Protein AF-A0A832YNB7-F1 (afdb_monomer_lite)

Secondary structure (DSSP, 8-state):
-------HHHHHHHHHHHHHHHHHHHHHHHHHHHHHHHHHHHHHHHHHHHHHHHHHHHHH--PPP--SS-TTS-SSSSS--HHHHHHHT--TT-TTSSGGGSSSPPPPPPGGGGSS-----TT---SSS-B---SSSSTT--TTSSS-TTSTTSS-SS-SS-EEEEEETTEEEEEE-SSSS-S--HHHHHHHHHHHHHHHHHHHHHHHHHHHHHHHHHHHHHHHHHHHHTTTHHHHHS----

pLDDT: mean 72.33, std 13.14, range [38.59, 93.31]

Sequence (242 aa):
MADNPRPLHDKVWSKLDRKATAILELTLRQYRTRLSTWAVLSVGVILVLITVLFYIEAMSSEIPAVDNDGDSIDSDGDGYPDGQENLLGTSINNANSHPGLFDPPIPPDSAEDWINEDGYDFSSANLDVSQGYDDDGDCRVKIGEVGWSSWVDENRNYISCDYFFEMQGLDLVVDSDPNVDEDPDEDAFFKETLHRSFVLGFGKIGFVFVLGIFVPLFLASGLIRDEISDGTLHYLVAKPIS

Structure (mmCIF, N/CA/C/O backbone):
data_AF-A0A832YNB7-F1
#
_entry.id   AF-A0A832YNB7-F1
#
loop_
_atom_site.group_PDB
_atom_site.id
_atom_site.type_symbol
_atom_site.label_atom_id
_atom_site.label_alt_id
_atom_site.label_comp_id
_atom_site.label_asym_id
_atom_site.label_entity_id
_atom_site.label_seq_id
_atom_site.pdbx_PDB_ins_code
_atom_site.Cartn_x
_atom_site.Cartn_y
_atom_site.Cartn_z
_atom_site.occupancy
_atom_site.B_iso_or_equiv
_atom_site.auth_seq_id
_atom_site.auth_comp_id
_atom_site.auth_asym_id
_atom_site.auth_atom_id
_atom_site.pdbx_PDB_model_num
ATOM 1 N N . MET A 1 1 ? -72.563 -11.725 72.179 1.00 40.88 1 MET A N 1
ATOM 2 C CA . MET A 1 1 ? -73.045 -10.740 71.184 1.00 40.88 1 MET A CA 1
ATOM 3 C C . MET A 1 1 ? -72.290 -9.447 71.432 1.00 40.88 1 MET A C 1
ATOM 5 O O . MET A 1 1 ? -72.346 -8.973 72.551 1.00 40.88 1 MET A O 1
ATOM 9 N N . ALA A 1 2 ? -71.529 -8.866 70.519 1.00 44.84 2 ALA A N 1
ATOM 10 C CA . ALA A 1 2 ? -71.203 -9.220 69.146 1.00 44.84 2 ALA A CA 1
ATOM 11 C C . ALA A 1 2 ? -69.791 -8.670 68.879 1.00 44.84 2 ALA A C 1
ATOM 13 O O . ALA A 1 2 ? -69.482 -7.551 69.288 1.00 44.84 2 ALA A O 1
ATOM 14 N N . ASP A 1 3 ? -68.942 -9.477 68.249 1.00 48.56 3 ASP A N 1
ATOM 15 C CA . ASP A 1 3 ? -67.654 -9.034 67.724 1.00 48.56 3 ASP A CA 1
ATOM 16 C C . ASP A 1 3 ? -67.945 -8.139 66.511 1.00 48.56 3 ASP A C 1
ATOM 18 O O . ASP A 1 3 ? -68.655 -8.559 65.597 1.00 48.56 3 ASP A O 1
ATOM 22 N N . ASN A 1 4 ? -67.512 -6.879 66.554 1.00 56.91 4 ASN A N 1
ATOM 23 C CA . ASN A 1 4 ? -67.752 -5.913 65.484 1.00 56.91 4 ASN A CA 1
ATOM 24 C C . ASN A 1 4 ? -66.533 -5.933 64.546 1.00 56.91 4 ASN A C 1
ATOM 26 O O . ASN A 1 4 ? -65.481 -5.397 64.923 1.00 56.91 4 ASN A O 1
ATOM 30 N N . PRO A 1 5 ? -66.618 -6.558 63.356 1.00 55.06 5 PRO A N 1
ATOM 31 C CA . PRO A 1 5 ? -65.477 -6.684 62.465 1.00 55.06 5 PRO A CA 1
ATOM 32 C C . PRO A 1 5 ? -65.130 -5.304 61.903 1.00 55.06 5 PRO A C 1
ATOM 34 O O . PRO A 1 5 ? -65.788 -4.792 60.999 1.00 55.06 5 PRO A O 1
ATOM 37 N N . ARG A 1 6 ? -64.072 -4.679 62.435 1.00 62.16 6 ARG A N 1
ATOM 38 C CA . ARG A 1 6 ? -63.494 -3.476 61.818 1.00 62.16 6 ARG A CA 1
ATOM 39 C C . ARG A 1 6 ? -63.098 -3.836 60.383 1.00 62.16 6 ARG A C 1
ATOM 41 O O . ARG A 1 6 ? -62.448 -4.868 60.190 1.00 62.16 6 ARG A O 1
ATOM 48 N N . PRO A 1 7 ? -63.481 -3.037 59.380 1.00 58.81 7 PRO A N 1
ATOM 49 C CA . PRO A 1 7 ? -63.491 -3.505 58.009 1.00 58.81 7 PRO A CA 1
ATOM 50 C C . PRO A 1 7 ? -62.051 -3.685 57.517 1.00 58.81 7 PRO A C 1
ATOM 52 O O . PRO A 1 7 ? -61.269 -2.740 57.429 1.00 58.81 7 PRO A O 1
ATOM 55 N N . LEU A 1 8 ? -61.697 -4.934 57.200 1.00 55.09 8 LEU A N 1
ATOM 56 C CA . LEU A 1 8 ? -60.379 -5.354 56.705 1.00 55.09 8 LEU A CA 1
ATOM 57 C C . LEU A 1 8 ? -59.898 -4.537 55.495 1.00 55.09 8 LEU A C 1
ATOM 59 O O . LEU A 1 8 ? -58.691 -4.423 55.282 1.00 55.09 8 LEU A O 1
ATOM 63 N N . HIS A 1 9 ? -60.825 -3.936 54.744 1.00 55.62 9 HIS A N 1
ATOM 64 C CA . HIS A 1 9 ? -60.525 -3.157 53.552 1.00 55.62 9 HIS A CA 1
ATOM 65 C C . HIS A 1 9 ? -59.588 -1.967 53.835 1.00 55.62 9 HIS A C 1
ATOM 67 O O . HIS A 1 9 ? -58.590 -1.832 53.136 1.00 55.62 9 HIS A O 1
ATOM 73 N N . ASP A 1 10 ? -59.772 -1.199 54.914 1.00 57.41 10 ASP A N 1
ATOM 74 C CA . ASP A 1 10 ? -58.959 0.002 55.185 1.00 57.41 10 ASP A CA 1
ATOM 75 C C . ASP A 1 10 ? -57.485 -0.335 55.463 1.00 57.41 10 ASP A C 1
ATOM 77 O O . ASP A 1 10 ? -56.559 0.401 55.106 1.00 57.41 10 ASP A O 1
ATOM 81 N N . LYS A 1 11 ? -57.232 -1.505 56.065 1.00 61.16 11 LYS A N 1
ATOM 82 C CA . LYS A 1 11 ? -55.868 -2.003 56.300 1.00 61.16 11 LYS A CA 1
ATOM 83 C C . LYS A 1 11 ? -55.248 -2.624 55.054 1.00 61.16 11 LYS A C 1
ATOM 85 O O . LYS A 1 11 ? -54.029 -2.566 54.909 1.00 61.16 11 LYS A O 1
ATOM 90 N N . VAL A 1 12 ? -56.047 -3.246 54.189 1.00 60.47 12 VAL A N 1
ATOM 91 C CA . VAL A 1 12 ? -55.559 -3.839 52.937 1.00 60.47 12 VAL A CA 1
ATOM 92 C C . VAL A 1 12 ? -55.208 -2.736 51.942 1.00 60.47 12 VAL A C 1
ATOM 94 O O . VAL A 1 12 ? -54.098 -2.750 51.419 1.00 60.47 12 VAL A O 1
ATOM 97 N N . TRP A 1 13 ? -56.079 -1.740 51.767 1.00 55.81 13 TRP A N 1
ATOM 98 C CA . TRP A 1 13 ? -55.866 -0.622 50.848 1.00 55.81 13 TRP A CA 1
ATOM 99 C C . TRP A 1 13 ? -54.707 0.280 51.283 1.00 55.81 13 TRP A C 1
ATOM 101 O O . TRP A 1 13 ? -53.824 0.534 50.474 1.00 55.81 13 TRP A O 1
ATOM 111 N N . SER A 1 14 ? -54.596 0.647 52.567 1.00 63.38 14 SER A N 1
ATOM 112 C CA . SER A 1 14 ? -53.443 1.440 53.047 1.00 63.38 14 SER A CA 1
ATOM 113 C C . SER A 1 14 ? -52.103 0.700 52.940 1.00 63.38 14 SER A C 1
ATOM 115 O O . SER A 1 14 ? -51.064 1.312 52.690 1.00 63.38 14 SER A O 1
ATOM 117 N N . LYS A 1 15 ? -52.098 -0.633 53.092 1.00 60.84 15 LYS A N 1
ATOM 118 C CA . LYS A 1 15 ? -50.896 -1.449 52.867 1.00 60.84 15 LYS A CA 1
ATOM 119 C C . LYS A 1 15 ? -50.579 -1.626 51.386 1.00 60.84 15 LYS A C 1
ATOM 121 O O . LYS A 1 15 ? -49.399 -1.686 51.050 1.00 60.84 15 LYS A O 1
ATOM 126 N N . LEU A 1 16 ? -51.588 -1.736 50.523 1.00 64.56 16 LEU A N 1
ATOM 127 C CA . LEU A 1 16 ? -51.407 -1.828 49.076 1.00 64.56 16 LEU A CA 1
ATOM 128 C C . LEU A 1 16 ? -50.831 -0.520 48.527 1.00 64.56 16 LEU A C 1
ATOM 130 O O . LEU A 1 16 ? -49.870 -0.563 47.773 1.00 64.56 16 LEU A O 1
ATOM 134 N N . ASP A 1 17 ? -51.343 0.621 48.984 1.00 62.88 17 ASP A N 1
ATOM 135 C CA . ASP A 1 17 ? -50.945 1.948 48.514 1.00 62.88 17 ASP A CA 1
ATOM 136 C C . ASP A 1 17 ? -49.511 2.299 48.944 1.00 62.88 17 ASP A C 1
ATOM 138 O O . ASP A 1 17 ? -48.693 2.761 48.150 1.00 62.88 17 ASP A O 1
ATOM 142 N N . ARG A 1 18 ? -49.129 1.933 50.178 1.00 71.06 18 ARG A N 1
ATOM 143 C CA . ARG A 1 18 ? -47.745 2.068 50.664 1.00 71.06 18 ARG A CA 1
ATOM 144 C C . ARG A 1 18 ? -46.767 1.166 49.909 1.00 71.06 18 ARG A C 1
ATOM 146 O O . ARG A 1 18 ? -45.628 1.558 49.671 1.00 71.06 18 ARG A O 1
ATOM 153 N N . LYS A 1 19 ? -47.205 -0.037 49.522 1.00 65.62 19 LYS A N 1
ATOM 154 C CA . LYS A 1 19 ? -46.408 -0.968 48.709 1.00 65.62 19 LYS A CA 1
ATOM 155 C C . LYS A 1 19 ? -46.293 -0.500 47.261 1.00 65.62 19 LYS A C 1
ATOM 157 O O . LYS A 1 19 ? -45.197 -0.527 46.718 1.00 65.62 19 LYS A O 1
ATOM 162 N N . ALA A 1 20 ? -47.385 -0.043 46.658 1.00 66.25 20 ALA A N 1
ATOM 163 C CA . ALA A 1 20 ? -47.402 0.500 45.306 1.00 66.25 20 ALA A CA 1
ATOM 164 C C . ALA A 1 20 ? -46.530 1.755 45.213 1.00 66.25 20 ALA A C 1
ATOM 166 O O . ALA A 1 20 ? -45.723 1.858 44.299 1.00 66.25 20 ALA A O 1
ATOM 167 N N . THR A 1 21 ? -46.598 2.641 46.209 1.00 75.25 21 THR A N 1
ATOM 168 C CA . THR A 1 21 ? -45.739 3.830 46.297 1.00 75.25 21 THR A CA 1
ATOM 169 C C . THR A 1 21 ? -44.267 3.453 46.463 1.00 75.25 21 THR A C 1
ATOM 171 O O . THR A 1 21 ? -43.420 4.017 45.781 1.00 75.25 21 THR A O 1
ATOM 174 N N . ALA A 1 22 ? -43.943 2.455 47.292 1.00 70.62 22 ALA A N 1
ATOM 175 C CA . ALA A 1 22 ? -42.568 1.974 47.435 1.00 70.62 22 ALA A CA 1
ATOM 176 C C . ALA A 1 22 ? -42.030 1.333 46.143 1.00 70.62 22 ALA A C 1
ATOM 178 O O . ALA A 1 22 ? -40.872 1.542 45.792 1.00 70.62 22 ALA A O 1
ATOM 179 N N . ILE A 1 23 ? -42.867 0.590 45.408 1.00 68.56 23 ILE A N 1
ATOM 180 C CA . ILE A 1 23 ? -42.516 0.013 44.101 1.00 68.56 23 ILE A CA 1
ATOM 181 C C . ILE A 1 23 ? -42.365 1.119 43.049 1.00 68.56 23 ILE A C 1
ATOM 183 O O . ILE A 1 23 ? -41.430 1.080 42.253 1.00 68.56 23 ILE A O 1
ATOM 187 N N . LEU A 1 24 ? -43.232 2.132 43.061 1.00 70.81 24 LEU A N 1
ATOM 188 C CA . LEU A 1 24 ? -43.139 3.303 42.190 1.00 70.81 24 LEU A CA 1
ATOM 189 C C . LEU A 1 24 ? -41.852 4.094 42.469 1.00 70.81 24 LEU A C 1
ATOM 191 O O . LEU A 1 24 ? -41.159 4.506 41.548 1.00 70.81 24 LEU A O 1
ATOM 195 N N . GLU A 1 25 ? -41.486 4.259 43.738 1.00 76.88 25 GLU A N 1
ATOM 196 C CA . GLU A 1 25 ? -40.260 4.945 44.141 1.00 76.88 25 GLU A CA 1
ATOM 197 C C . GLU A 1 25 ? -39.006 4.153 43.739 1.00 76.88 25 GLU A C 1
ATOM 199 O O . GLU A 1 25 ? -38.051 4.726 43.210 1.00 76.88 25 GLU A O 1
ATOM 204 N N . LEU A 1 26 ? -39.021 2.828 43.913 1.00 64.75 26 LEU A N 1
ATOM 205 C CA . LEU A 1 26 ? -37.949 1.937 43.458 1.00 64.75 26 LEU A CA 1
ATOM 206 C C . LEU A 1 26 ? -37.804 1.947 41.934 1.00 64.75 26 LEU A C 1
ATOM 208 O O . LEU A 1 26 ? -36.689 2.048 41.419 1.00 64.75 26 LEU A O 1
ATOM 212 N N . THR A 1 27 ? -38.920 1.891 41.210 1.00 57.06 27 THR A N 1
ATOM 213 C CA . THR A 1 27 ? -38.923 1.919 39.742 1.00 57.06 27 THR A CA 1
ATOM 214 C C . THR A 1 27 ? -38.513 3.286 39.203 1.00 57.06 27 THR A C 1
ATOM 216 O O . THR A 1 27 ? -37.730 3.332 38.262 1.00 57.06 27 THR A O 1
ATOM 219 N N . LEU A 1 28 ? -38.909 4.398 39.834 1.00 60.12 28 LEU A N 1
ATOM 220 C CA . LEU A 1 28 ? -38.447 5.748 39.484 1.00 60.12 28 LEU A CA 1
ATOM 221 C C . LEU A 1 28 ? -36.949 5.950 39.757 1.00 60.12 28 LEU A C 1
ATOM 223 O O . LEU A 1 28 ? -36.262 6.576 38.947 1.00 60.12 28 LEU A O 1
ATOM 227 N N . ARG A 1 29 ? -36.408 5.397 40.853 1.00 64.81 29 ARG A N 1
ATOM 228 C CA . ARG A 1 29 ? -34.959 5.427 41.134 1.00 64.81 29 ARG A CA 1
ATOM 229 C C . ARG A 1 29 ? -34.164 4.582 40.134 1.00 64.81 29 ARG A C 1
ATOM 231 O O . ARG A 1 29 ? -33.138 5.051 39.650 1.00 64.81 29 ARG A O 1
ATOM 238 N N . GLN A 1 30 ? -34.655 3.395 39.763 1.00 50.66 30 GLN A N 1
ATOM 239 C CA . GLN A 1 30 ? -34.069 2.590 38.681 1.00 50.66 30 GLN A CA 1
ATOM 240 C C . GLN A 1 30 ? -34.227 3.247 37.300 1.00 50.66 30 GLN A C 1
ATOM 242 O O . GLN A 1 30 ? -33.353 3.110 36.452 1.00 50.66 30 GLN A O 1
ATOM 247 N N . TYR A 1 31 ? -35.311 3.978 37.048 1.00 48.88 31 TYR A N 1
ATOM 248 C CA . TYR A 1 31 ? -35.526 4.693 35.787 1.00 48.88 31 TYR A CA 1
ATOM 249 C C . TYR A 1 31 ? -34.565 5.882 35.637 1.00 48.88 31 TYR A C 1
ATOM 251 O O . TYR A 1 31 ? -33.994 6.092 34.566 1.00 48.88 31 TYR A O 1
ATOM 259 N N . ARG A 1 32 ? -34.305 6.606 36.736 1.00 55.72 32 ARG A N 1
ATOM 260 C CA . ARG A 1 32 ? -33.333 7.710 36.785 1.00 55.72 32 ARG A CA 1
ATOM 261 C C . ARG A 1 32 ? -31.904 7.252 36.464 1.00 55.72 32 ARG A C 1
ATOM 263 O O . ARG A 1 32 ? -31.155 8.022 35.874 1.00 55.72 32 ARG A O 1
ATOM 270 N N . THR A 1 33 ? -31.531 6.013 36.791 1.00 57.09 33 THR A N 1
ATOM 271 C CA . THR A 1 33 ? -30.216 5.451 36.432 1.00 57.09 33 THR A CA 1
ATOM 272 C C . THR A 1 33 ? -30.188 4.806 35.042 1.00 57.09 33 THR A C 1
ATOM 274 O O . THR A 1 33 ? -29.158 4.865 34.377 1.00 57.09 33 THR A O 1
ATOM 277 N N . ARG A 1 34 ? -31.308 4.270 34.531 1.00 55.38 34 ARG A N 1
ATOM 278 C CA . ARG A 1 34 ? -31.375 3.697 33.170 1.00 55.38 34 ARG A CA 1
ATOM 279 C C . ARG A 1 34 ? -31.268 4.735 32.051 1.00 55.38 34 ARG A C 1
ATOM 281 O O . ARG A 1 34 ? -30.677 4.421 31.022 1.00 55.38 34 ARG A O 1
ATOM 288 N N . LEU A 1 35 ? -31.768 5.962 32.243 1.00 53.66 35 LEU A N 1
ATOM 289 C CA . LEU A 1 35 ? -31.538 7.063 31.286 1.00 53.66 35 LEU A CA 1
ATOM 290 C C . LEU A 1 35 ? -30.037 7.328 31.070 1.00 53.66 35 LEU A C 1
ATOM 292 O O . LEU A 1 35 ? -29.617 7.620 29.955 1.00 53.66 35 LEU A O 1
ATOM 296 N N . SER A 1 36 ? -29.221 7.151 32.114 1.00 61.88 36 SER A N 1
ATOM 297 C CA . SER A 1 36 ? -27.764 7.283 32.036 1.00 61.88 36 SER A CA 1
ATOM 298 C C . SER A 1 36 ? -27.111 6.123 31.276 1.00 61.88 36 SER A C 1
ATOM 300 O O . SER A 1 36 ? -26.208 6.368 30.482 1.00 61.88 36 SER A O 1
ATOM 302 N N . THR A 1 37 ? -27.575 4.882 31.442 1.00 69.81 37 THR A N 1
ATOM 303 C CA . THR A 1 37 ? -26.985 3.723 30.746 1.00 69.81 37 THR A CA 1
ATOM 304 C C . THR A 1 37 ? -27.174 3.801 29.229 1.00 69.81 37 THR A C 1
ATOM 306 O O . THR A 1 37 ? -26.225 3.579 28.482 1.00 69.81 37 THR A O 1
ATOM 309 N N . TRP A 1 38 ? -28.371 4.176 28.766 1.00 72.50 38 TRP A N 1
ATOM 310 C CA . TRP A 1 38 ? -28.639 4.356 27.334 1.00 72.50 38 TRP A CA 1
ATOM 311 C C . TRP A 1 38 ? -27.905 5.564 26.747 1.00 72.50 38 TRP A C 1
ATOM 313 O O . TRP A 1 38 ? -27.438 5.490 25.612 1.00 72.50 38 TRP A O 1
ATOM 323 N N . ALA A 1 39 ? -27.750 6.648 27.515 1.00 77.38 39 ALA A N 1
ATOM 324 C CA . ALA A 1 39 ? -26.965 7.806 27.092 1.00 77.38 39 ALA A CA 1
ATOM 325 C C . ALA A 1 39 ? -25.481 7.452 26.910 1.00 77.38 39 ALA A C 1
ATOM 327 O O . ALA A 1 39 ? -24.901 7.772 25.878 1.00 77.38 39 ALA A O 1
ATOM 328 N N . VAL A 1 40 ? -24.882 6.729 27.863 1.00 74.50 40 VAL A N 1
ATOM 329 C CA . VAL A 1 40 ? -23.482 6.279 27.773 1.00 74.50 40 VAL A CA 1
ATOM 330 C C . VAL A 1 40 ? -23.283 5.315 26.603 1.00 74.50 40 VAL A C 1
ATOM 332 O O . VAL A 1 40 ? -22.326 5.469 25.849 1.00 74.50 40 VAL A O 1
ATOM 335 N N . LEU A 1 41 ? -24.210 4.371 26.398 1.00 75.88 41 LEU A N 1
ATOM 336 C CA . LEU A 1 41 ? -24.171 3.471 25.243 1.00 75.88 41 LEU A CA 1
ATOM 337 C C . LEU A 1 41 ? -24.256 4.255 23.927 1.00 75.88 41 LEU A C 1
ATOM 339 O O . LEU A 1 41 ? -23.475 4.000 23.017 1.00 75.88 41 LEU A O 1
ATOM 343 N N . SER A 1 42 ? -25.148 5.244 23.844 1.00 82.56 42 SER A N 1
ATOM 344 C CA . SER A 1 42 ? -25.311 6.076 22.643 1.00 82.56 42 SER A CA 1
ATOM 345 C C . SER A 1 42 ? -24.047 6.877 22.328 1.00 82.56 42 SER A C 1
ATOM 347 O O . SER A 1 42 ? -23.600 6.888 21.186 1.00 82.56 42 SER A O 1
ATOM 349 N N . VAL A 1 43 ? -23.433 7.503 23.337 1.00 85.12 43 VAL A N 1
ATOM 350 C CA . VAL A 1 43 ? -22.167 8.237 23.172 1.00 85.12 43 VAL A CA 1
ATOM 351 C C . VAL A 1 43 ? -21.038 7.293 22.747 1.00 85.12 43 VAL A C 1
ATOM 353 O O . VAL A 1 43 ? -20.272 7.635 21.851 1.00 85.12 43 VAL A O 1
ATOM 356 N N . GLY A 1 44 ? -20.968 6.089 23.323 1.00 83.00 44 GLY A N 1
ATOM 357 C CA . GLY A 1 44 ? -19.994 5.070 22.927 1.00 83.00 44 GLY A CA 1
ATOM 358 C C . GLY A 1 44 ? -20.151 4.634 21.469 1.00 83.00 44 GLY A C 1
ATOM 359 O O . GLY A 1 44 ? -19.172 4.613 20.730 1.00 83.00 44 GLY A O 1
ATOM 360 N N . VAL A 1 45 ? -21.382 4.358 21.027 1.00 85.88 45 VAL A N 1
ATOM 361 C CA . VAL A 1 45 ? -21.668 3.990 19.629 1.00 85.88 45 VAL A CA 1
ATOM 362 C C . VAL A 1 45 ? -21.303 5.122 18.671 1.00 85.88 45 VAL A C 1
ATOM 364 O O . VAL A 1 45 ? -20.713 4.862 17.628 1.00 85.88 45 VAL A O 1
ATOM 367 N N . ILE A 1 46 ? -21.596 6.376 19.026 1.00 91.25 46 ILE A N 1
ATOM 368 C CA . ILE A 1 46 ? -21.232 7.536 18.203 1.00 91.25 46 ILE A CA 1
ATOM 369 C C . ILE A 1 46 ? -19.710 7.659 18.072 1.00 91.25 46 ILE A C 1
ATOM 371 O O . ILE A 1 46 ? -19.218 7.863 16.968 1.00 91.25 46 ILE A O 1
ATOM 375 N N . LEU A 1 47 ? -18.954 7.494 19.160 1.00 86.94 47 LEU A N 1
ATOM 376 C CA . LEU A 1 47 ? -17.488 7.544 19.113 1.00 86.94 47 LEU A CA 1
ATOM 377 C C . LEU A 1 47 ? -16.894 6.425 18.247 1.00 86.94 47 LEU A C 1
ATOM 379 O O . LEU A 1 47 ? -15.962 6.675 17.481 1.00 86.94 47 LEU A O 1
ATOM 383 N N . VAL A 1 48 ? -17.454 5.214 18.324 1.00 87.06 48 VAL A N 1
ATOM 384 C CA . VAL A 1 48 ? -17.057 4.090 17.459 1.00 87.06 48 VAL A CA 1
ATOM 385 C C . VAL A 1 48 ? -17.380 4.386 15.994 1.00 87.06 48 VAL A C 1
ATOM 387 O O . VAL A 1 48 ? -16.544 4.174 15.127 1.00 87.06 48 VAL A O 1
ATOM 390 N N . LEU A 1 49 ? -18.562 4.929 15.701 1.00 90.94 49 LEU A N 1
ATOM 391 C CA . LEU A 1 49 ? -18.926 5.307 14.335 1.00 90.94 49 LEU A CA 1
ATOM 392 C C . LEU A 1 49 ? -17.997 6.386 13.775 1.00 90.94 49 LEU A C 1
ATOM 394 O O . LEU A 1 49 ? -17.538 6.256 12.649 1.00 90.94 49 LEU A O 1
ATOM 398 N N . ILE A 1 50 ? -17.680 7.418 14.560 1.00 92.44 50 ILE A N 1
ATOM 399 C CA . ILE A 1 50 ? -16.764 8.486 14.139 1.00 92.44 50 ILE A CA 1
ATOM 400 C C . ILE A 1 50 ? -15.365 7.927 13.859 1.00 92.44 50 ILE A C 1
ATOM 402 O O . ILE A 1 50 ? -14.773 8.255 12.837 1.00 92.44 50 ILE A O 1
ATOM 406 N N . THR A 1 51 ? -14.841 7.058 14.726 1.00 89.94 51 THR A N 1
ATOM 407 C CA . THR A 1 51 ? -13.525 6.430 14.499 1.00 89.94 51 THR A CA 1
ATOM 408 C C . THR A 1 51 ? -13.512 5.535 13.261 1.00 89.94 51 THR A C 1
ATOM 410 O O . THR A 1 51 ? -12.542 5.566 12.512 1.00 89.94 51 THR A O 1
ATOM 413 N N . VAL A 1 52 ? -14.593 4.797 12.995 1.00 90.62 52 VAL A N 1
ATOM 414 C CA . VAL A 1 52 ? -14.734 4.018 11.754 1.00 90.62 52 VAL A CA 1
ATOM 415 C C . VAL A 1 52 ? -14.818 4.924 10.524 1.00 90.62 52 VAL A C 1
ATOM 417 O O . VAL A 1 52 ? -14.252 4.579 9.496 1.00 90.62 52 VAL A O 1
ATOM 420 N N . LEU A 1 53 ? -15.471 6.087 10.607 1.00 93.31 53 LEU A N 1
ATOM 421 C CA . LEU A 1 53 ? -15.509 7.040 9.492 1.00 93.31 53 LEU A CA 1
ATOM 422 C C . LEU A 1 53 ? -14.116 7.572 9.146 1.00 93.31 53 LEU A C 1
ATOM 424 O O . LEU A 1 53 ? -13.764 7.568 7.973 1.00 93.31 53 LEU A O 1
ATOM 428 N N . PHE A 1 54 ? -13.309 7.945 10.144 1.00 91.19 54 PHE A N 1
ATOM 429 C CA . PHE A 1 54 ? -11.913 8.336 9.909 1.00 91.19 54 PHE A CA 1
ATOM 430 C C . PHE A 1 54 ? -11.080 7.195 9.318 1.00 91.19 54 PHE A C 1
ATOM 432 O O . PHE A 1 54 ? -10.245 7.432 8.454 1.00 91.19 54 PHE A O 1
ATOM 439 N N . TYR A 1 55 ? -11.319 5.954 9.754 1.00 91.44 55 TYR A N 1
ATOM 440 C CA . TYR A 1 55 ? -10.669 4.785 9.162 1.00 91.44 55 TYR A CA 1
ATOM 441 C C . TYR A 1 55 ? -11.049 4.606 7.684 1.00 91.44 55 TYR A C 1
ATOM 443 O O . TYR A 1 55 ? -10.176 4.372 6.858 1.00 91.44 55 TYR A O 1
ATOM 451 N N . ILE A 1 56 ? -12.334 4.747 7.342 1.00 92.50 56 ILE A N 1
ATOM 452 C CA . ILE A 1 56 ? -12.802 4.661 5.952 1.00 92.50 56 ILE A CA 1
ATOM 453 C C . ILE A 1 56 ? -12.184 5.777 5.110 1.00 92.50 56 ILE A C 1
ATOM 455 O O . ILE A 1 56 ? -11.705 5.498 4.019 1.00 92.50 56 ILE A O 1
ATOM 459 N N . GLU A 1 57 ? -12.179 7.011 5.615 1.00 92.75 57 GLU A N 1
ATOM 460 C CA . GLU A 1 57 ? -11.569 8.156 4.933 1.00 92.75 57 GLU A CA 1
ATOM 461 C C . GLU A 1 57 ? -10.091 7.887 4.627 1.00 92.75 57 GLU A C 1
ATOM 463 O O . GLU A 1 57 ? -9.682 7.994 3.475 1.00 92.75 57 GLU A O 1
ATOM 468 N N . ALA A 1 58 ? -9.328 7.430 5.622 1.00 88.38 58 ALA A N 1
ATOM 469 C CA . ALA A 1 58 ? -7.910 7.119 5.469 1.00 88.38 58 ALA A CA 1
ATOM 470 C C . ALA A 1 58 ? -7.634 5.894 4.574 1.00 88.38 58 ALA A C 1
ATOM 472 O O . ALA A 1 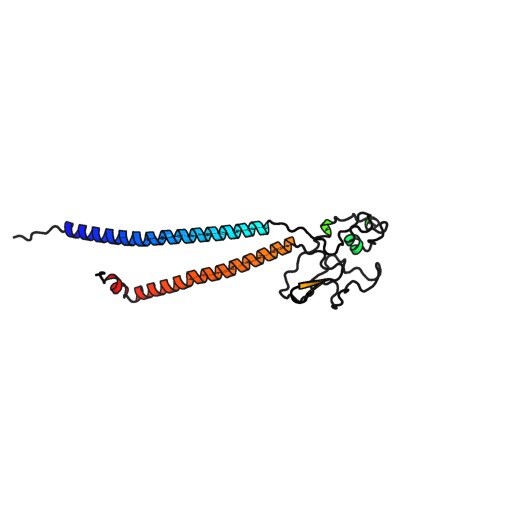58 ? -6.608 5.839 3.915 1.00 88.38 58 ALA A O 1
ATOM 473 N N . MET A 1 59 ? -8.541 4.914 4.513 1.00 88.81 59 MET A N 1
ATOM 474 C CA . MET A 1 59 ? -8.424 3.781 3.581 1.00 88.81 59 MET A CA 1
ATOM 475 C C . MET A 1 59 ? -8.822 4.166 2.145 1.00 88.81 59 MET A C 1
ATOM 477 O O . MET A 1 59 ? -8.490 3.459 1.197 1.00 88.81 59 MET A O 1
ATOM 481 N N . SER A 1 60 ? -9.579 5.256 1.989 1.00 89.38 60 SER A N 1
ATOM 482 C CA . SER A 1 60 ? -10.031 5.771 0.693 1.00 89.38 60 SER A CA 1
ATOM 483 C C . SER A 1 60 ? -9.122 6.842 0.097 1.00 89.38 60 SER A C 1
ATOM 485 O O . SER A 1 60 ? -9.340 7.228 -1.047 1.00 89.38 60 SER A O 1
ATOM 487 N N . SER A 1 61 ? -8.154 7.355 0.858 1.00 88.06 61 SER A N 1
ATOM 488 C CA . SER A 1 61 ? -7.145 8.256 0.313 1.00 88.06 61 SER A CA 1
ATOM 489 C C . SER A 1 61 ? -6.167 7.482 -0.559 1.00 88.06 61 SER A C 1
ATOM 491 O O . SER A 1 61 ? -5.822 6.351 -0.227 1.00 88.06 61 SER A O 1
ATOM 493 N N . GLU A 1 62 ? -5.727 8.128 -1.632 1.00 83.06 62 GLU A N 1
ATOM 494 C CA . GLU A 1 62 ? -4.656 7.661 -2.506 1.00 83.06 62 GLU A CA 1
ATOM 495 C C . GLU A 1 62 ? -3.422 8.527 -2.240 1.00 83.06 62 GLU A C 1
ATOM 497 O O . GLU A 1 62 ? -3.530 9.759 -2.144 1.00 83.06 62 GLU A O 1
ATOM 502 N N . ILE A 1 63 ? -2.273 7.882 -2.070 1.00 81.19 63 ILE A N 1
ATOM 503 C CA . ILE A 1 63 ? -0.967 8.545 -2.043 1.00 81.19 63 ILE A CA 1
ATOM 504 C C . ILE A 1 63 ? -0.423 8.538 -3.477 1.00 81.19 63 ILE A C 1
ATOM 506 O O . ILE A 1 63 ? -0.581 7.533 -4.166 1.00 81.19 63 ILE A O 1
ATOM 510 N N . PRO A 1 64 ? 0.123 9.663 -3.978 1.00 79.12 64 PRO A N 1
ATOM 511 C CA . PRO A 1 64 ? 0.747 9.665 -5.293 1.00 79.12 64 PRO A CA 1
ATOM 512 C C . PRO A 1 64 ? 1.956 8.735 -5.280 1.00 79.12 64 PRO A C 1
ATOM 514 O O . PRO A 1 64 ? 2.770 8.839 -4.366 1.00 79.12 64 PRO A O 1
ATOM 517 N N . ALA A 1 65 ? 2.053 7.898 -6.306 1.00 78.50 65 ALA A N 1
ATOM 518 C CA . ALA A 1 65 ? 3.239 7.105 -6.574 1.00 78.50 65 ALA A CA 1
ATOM 519 C C . ALA A 1 65 ? 4.421 8.040 -6.869 1.00 78.50 65 ALA A C 1
ATOM 521 O O . ALA A 1 65 ? 4.237 9.080 -7.528 1.00 78.50 65 ALA A O 1
ATOM 522 N N . VAL A 1 66 ? 5.587 7.724 -6.321 1.00 76.69 66 VAL A N 1
ATOM 523 C CA . VAL A 1 66 ? 6.802 8.521 -6.475 1.00 76.69 66 VAL A CA 1
ATOM 524 C C . VAL A 1 66 ? 7.862 7.652 -7.117 1.00 76.69 66 VAL A C 1
ATOM 526 O O . VAL A 1 66 ? 8.275 6.678 -6.515 1.00 76.69 66 VAL A O 1
ATOM 529 N N . ASP A 1 67 ? 8.312 8.094 -8.288 1.00 76.12 67 ASP A N 1
ATOM 530 C CA . ASP A 1 67 ? 9.481 7.538 -8.960 1.00 76.12 67 ASP A CA 1
ATOM 531 C C . ASP A 1 67 ? 10.739 7.894 -8.155 1.00 76.12 67 ASP A C 1
ATOM 533 O O . ASP A 1 67 ? 11.113 9.081 -8.084 1.00 76.12 67 ASP A O 1
ATOM 537 N N . ASN A 1 68 ? 11.307 6.920 -7.454 1.00 71.38 68 ASN A N 1
ATOM 538 C CA . ASN A 1 68 ? 12.299 7.155 -6.412 1.00 71.38 68 ASN A CA 1
ATOM 539 C C . ASN A 1 68 ? 13.729 6.821 -6.876 1.00 71.38 68 ASN A C 1
ATOM 541 O O . ASN A 1 68 ? 14.673 7.457 -6.384 1.00 71.38 68 ASN A O 1
ATOM 545 N N . ASP A 1 69 ? 13.904 5.915 -7.838 1.00 70.19 69 ASP A N 1
ATOM 546 C CA . ASP A 1 69 ? 15.187 5.567 -8.468 1.00 70.19 69 ASP A CA 1
ATOM 547 C C . ASP A 1 69 ? 15.349 6.087 -9.915 1.00 70.19 69 ASP A C 1
ATOM 549 O O . ASP A 1 69 ? 16.485 6.217 -10.389 1.00 70.19 69 ASP A O 1
ATOM 553 N N . GLY A 1 70 ? 14.283 6.597 -10.535 1.00 76.31 70 GLY A N 1
ATOM 554 C CA . GLY A 1 70 ? 14.319 7.428 -11.742 1.00 76.31 70 GLY A CA 1
ATOM 555 C C . GLY A 1 70 ? 14.317 6.650 -13.051 1.00 76.31 70 GLY A C 1
ATOM 556 O O . GLY A 1 70 ? 14.688 7.216 -14.086 1.00 76.31 70 GLY A O 1
ATOM 557 N N . ASP A 1 71 ? 13.976 5.375 -13.009 1.00 76.44 71 ASP A N 1
ATOM 558 C CA . ASP A 1 71 ? 14.072 4.426 -14.109 1.00 76.44 71 ASP A CA 1
ATOM 559 C C . ASP A 1 71 ? 12.849 4.520 -15.075 1.00 76.44 71 ASP A C 1
ATOM 561 O O . ASP A 1 71 ? 12.947 4.199 -16.265 1.00 76.44 71 ASP A O 1
ATOM 565 N N . SER A 1 72 ? 11.747 5.141 -14.628 1.00 85.25 72 SER A N 1
ATOM 566 C CA . SER A 1 72 ? 10.572 5.498 -15.445 1.00 85.25 72 SER A CA 1
ATOM 567 C C . SER A 1 72 ? 10.856 6.530 -16.551 1.00 85.25 72 SER A C 1
ATOM 569 O O . SER A 1 72 ? 10.033 6.778 -17.449 1.00 85.25 72 SER A O 1
ATOM 571 N N . ILE A 1 73 ? 12.012 7.193 -16.478 1.00 86.56 73 ILE A N 1
ATOM 572 C CA . ILE A 1 73 ? 12.421 8.282 -17.363 1.00 86.56 73 ILE A CA 1
ATOM 573 C C . ILE A 1 73 ? 12.936 7.718 -18.694 1.00 86.56 73 ILE A C 1
ATOM 575 O O . ILE A 1 73 ? 13.602 6.702 -18.730 1.00 86.56 73 ILE A O 1
ATOM 579 N N . ASP A 1 74 ? 12.654 8.409 -19.80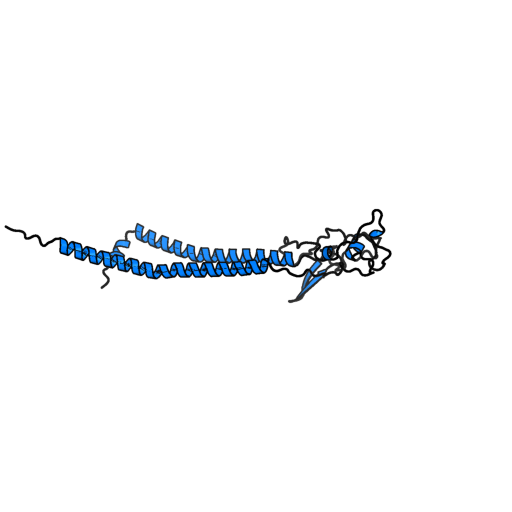2 1.00 89.06 74 ASP A N 1
ATOM 580 C CA . ASP A 1 74 ? 13.256 8.142 -21.120 1.00 89.06 74 ASP A CA 1
ATOM 581 C C . ASP A 1 74 ? 14.415 9.130 -21.344 1.00 89.06 74 ASP A C 1
ATOM 583 O O . ASP A 1 74 ? 14.200 10.301 -21.708 1.00 89.06 74 ASP A O 1
ATOM 587 N N . SER A 1 75 ? 15.644 8.696 -21.050 1.00 88.25 75 SER A N 1
ATOM 588 C CA . SER A 1 75 ? 16.828 9.562 -21.065 1.00 88.25 75 SER A CA 1
ATOM 589 C C . SER A 1 75 ? 17.266 9.990 -22.470 1.00 88.25 75 SER A C 1
ATOM 591 O O . SER A 1 75 ? 17.823 11.089 -22.634 1.00 88.25 75 SER A O 1
ATOM 593 N N . ASP A 1 76 ? 17.025 9.175 -23.500 1.00 87.56 76 ASP A N 1
ATOM 594 C CA . ASP A 1 76 ? 17.495 9.431 -24.867 1.00 87.56 76 ASP A CA 1
ATOM 595 C C . ASP A 1 76 ? 16.400 9.811 -25.884 1.00 87.56 76 ASP A C 1
ATOM 597 O O . ASP A 1 76 ? 16.709 10.330 -26.970 1.00 87.56 76 ASP A O 1
ATOM 601 N N . GLY A 1 77 ? 15.135 9.708 -25.481 1.00 91.62 77 GLY A N 1
ATOM 602 C CA . GLY A 1 77 ? 13.962 10.210 -26.180 1.00 91.62 77 GLY A CA 1
ATOM 603 C C . GLY A 1 77 ? 13.433 9.286 -27.274 1.00 91.62 77 GLY A C 1
ATOM 604 O O . GLY A 1 77 ? 12.790 9.788 -28.211 1.00 91.62 77 GLY A O 1
ATOM 605 N N . ASP A 1 78 ? 13.743 7.991 -27.234 1.00 90.00 78 ASP A N 1
ATOM 606 C CA . ASP A 1 78 ? 13.281 7.019 -28.228 1.00 90.00 78 ASP A CA 1
ATOM 607 C C . ASP A 1 78 ? 11.963 6.312 -27.875 1.00 90.00 78 ASP A C 1
ATOM 609 O O . ASP A 1 78 ? 11.367 5.631 -28.725 1.00 90.00 78 ASP A O 1
ATOM 613 N N . GLY A 1 79 ? 11.431 6.618 -26.691 1.00 89.69 79 GLY A N 1
ATOM 614 C CA . GLY A 1 79 ? 10.118 6.217 -26.219 1.00 89.69 79 GLY A CA 1
ATOM 615 C C . GLY A 1 79 ? 10.104 4.945 -25.381 1.00 89.69 79 GLY A C 1
ATOM 616 O O . GLY A 1 79 ? 8.999 4.479 -25.106 1.00 89.69 79 GLY A O 1
ATOM 617 N N . TYR A 1 80 ? 11.262 4.393 -25.013 1.00 88.94 80 TYR A N 1
ATOM 618 C CA . TYR A 1 80 ? 11.394 3.293 -24.058 1.00 88.94 80 TYR A CA 1
ATOM 619 C C . TYR A 1 80 ? 11.888 3.850 -22.708 1.00 88.94 80 TYR A C 1
ATOM 621 O O . TYR A 1 80 ? 12.810 4.660 -22.711 1.00 88.94 80 TYR A O 1
ATOM 629 N N . PRO A 1 81 ? 11.271 3.480 -21.569 1.00 88.88 81 PRO A N 1
ATOM 630 C CA . PRO A 1 81 ? 11.780 3.847 -20.245 1.00 88.88 81 PRO A CA 1
ATOM 631 C C . PRO A 1 81 ? 13.167 3.252 -19.971 1.00 88.88 81 PRO A C 1
ATOM 633 O O . PRO A 1 81 ? 13.467 2.146 -20.434 1.00 88.88 81 PRO A O 1
ATOM 636 N N . ASP A 1 82 ? 13.980 3.960 -19.190 1.00 83.50 82 ASP A N 1
ATOM 637 C CA . ASP A 1 82 ? 15.341 3.567 -18.829 1.00 83.50 82 ASP A CA 1
ATOM 638 C C . ASP A 1 82 ? 15.358 2.208 -18.098 1.00 83.50 82 ASP A C 1
ATOM 640 O O . ASP A 1 82 ? 16.230 1.381 -18.385 1.00 83.50 82 ASP A O 1
ATOM 644 N N . GLY A 1 83 ? 14.376 1.928 -17.234 1.00 79.69 83 GLY A N 1
ATOM 645 C CA . GLY A 1 83 ? 14.181 0.629 -16.576 1.00 79.69 83 GLY A CA 1
ATOM 646 C C . GLY A 1 83 ? 14.004 -0.510 -17.576 1.00 79.69 83 GLY A C 1
ATOM 647 O O . GLY A 1 83 ? 14.752 -1.494 -17.577 1.00 79.69 83 GLY A O 1
ATOM 648 N N . GLN A 1 84 ? 13.121 -0.319 -18.564 1.00 83.56 84 GLN A N 1
ATOM 649 C CA . GLN A 1 84 ? 12.876 -1.308 -19.620 1.00 83.56 84 GLN A CA 1
ATOM 650 C C . GLN A 1 84 ? 14.136 -1.599 -20.432 1.00 83.56 84 GLN A C 1
ATOM 652 O O . GLN A 1 84 ? 14.406 -2.745 -20.816 1.00 83.56 84 GLN A O 1
ATOM 657 N N . GLU A 1 85 ? 14.908 -0.561 -20.719 1.00 81.62 85 GLU A N 1
ATOM 658 C CA . GLU A 1 85 ? 16.165 -0.685 -21.433 1.00 81.62 85 GLU A CA 1
ATOM 659 C C . GLU A 1 85 ? 17.238 -1.400 -20.610 1.00 81.62 85 GLU A C 1
ATOM 661 O O . GLU A 1 85 ? 17.937 -2.271 -21.139 1.00 81.62 85 GLU A O 1
ATOM 666 N N . ASN A 1 86 ? 17.342 -1.092 -19.318 1.00 77.38 86 ASN A N 1
ATOM 667 C CA . ASN A 1 86 ? 18.260 -1.750 -18.393 1.00 77.38 86 ASN A CA 1
ATOM 668 C C . ASN A 1 86 ? 17.924 -3.239 -18.238 1.00 77.38 86 ASN A C 1
ATOM 670 O O . ASN A 1 86 ? 18.807 -4.086 -18.429 1.00 77.38 86 ASN A O 1
ATOM 674 N N . LEU A 1 87 ? 16.647 -3.569 -18.019 1.00 77.00 87 LEU A N 1
ATOM 675 C CA . LEU A 1 87 ? 16.146 -4.940 -17.907 1.00 77.00 87 LEU A CA 1
ATOM 676 C C . LEU A 1 87 ? 16.455 -5.766 -19.165 1.00 77.00 87 LEU A C 1
ATOM 678 O O . LEU A 1 87 ? 16.837 -6.941 -19.102 1.00 77.00 87 LEU A O 1
ATOM 682 N N . LEU A 1 88 ? 16.298 -5.152 -20.339 1.00 79.12 88 LEU A N 1
ATOM 683 C CA . LEU 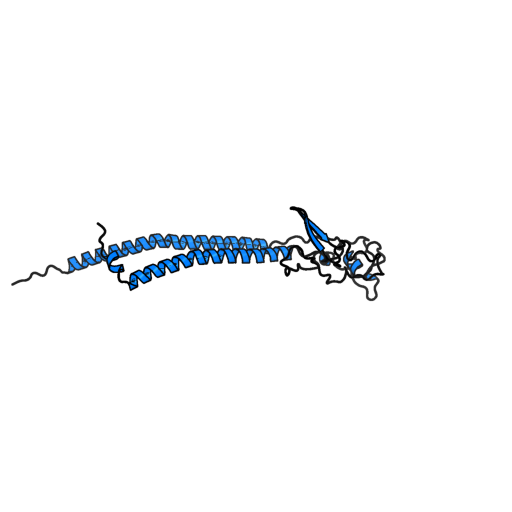A 1 88 ? 16.475 -5.812 -21.631 1.00 79.12 88 LEU A CA 1
ATOM 684 C C . LEU A 1 88 ? 17.898 -5.698 -22.196 1.00 79.12 88 LEU A C 1
ATOM 686 O O . LEU A 1 88 ? 18.186 -6.284 -23.246 1.00 79.12 88 LEU A O 1
ATOM 690 N N . GLY A 1 89 ? 18.803 -5.015 -21.493 1.00 76.19 89 GLY A N 1
ATOM 691 C CA . GLY A 1 89 ? 20.210 -4.870 -21.865 1.00 76.19 89 GLY A CA 1
ATOM 692 C C . GLY A 1 89 ? 20.442 -3.966 -23.078 1.00 76.19 89 GLY A C 1
ATOM 693 O O . GLY A 1 89 ? 21.415 -4.157 -23.818 1.00 76.19 89 GLY A O 1
ATOM 694 N N . THR A 1 90 ? 19.541 -3.016 -23.319 1.00 80.88 90 THR A N 1
ATOM 695 C CA . THR A 1 90 ? 19.722 -1.935 -24.290 1.00 80.88 90 THR A CA 1
ATOM 696 C C . THR A 1 90 ? 20.347 -0.712 -23.606 1.00 80.88 90 THR A C 1
ATOM 698 O O . THR A 1 90 ? 20.958 -0.860 -22.550 1.00 80.88 90 THR A O 1
ATOM 701 N N . SER A 1 91 ? 20.421 0.453 -24.256 1.00 81.38 91 SER A N 1
ATOM 702 C CA . SER A 1 91 ? 21.296 1.533 -23.773 1.00 81.38 91 SER A CA 1
ATOM 703 C C . SER A 1 91 ? 20.522 2.829 -23.590 1.00 81.38 91 SER A C 1
ATOM 705 O O . SER A 1 91 ? 20.449 3.574 -24.560 1.00 81.38 91 SER A O 1
ATOM 707 N N . ILE A 1 92 ? 20.254 3.184 -22.328 1.00 82.19 92 ILE A N 1
ATOM 708 C CA . ILE A 1 92 ? 19.553 4.399 -21.839 1.00 82.19 92 ILE A CA 1
ATOM 709 C C . ILE A 1 92 ? 20.033 5.752 -22.400 1.00 82.19 92 ILE A C 1
ATOM 711 O O . ILE A 1 92 ? 19.447 6.804 -22.189 1.00 82.19 92 ILE A O 1
ATOM 715 N N . ASN A 1 93 ? 21.202 5.785 -23.042 1.00 86.31 93 ASN A N 1
ATOM 716 C CA . ASN A 1 93 ? 21.811 7.006 -23.578 1.00 86.31 93 ASN A CA 1
ATOM 717 C C . ASN A 1 93 ? 21.913 7.008 -25.114 1.00 86.31 93 ASN A C 1
ATOM 719 O O . ASN A 1 93 ? 22.606 7.861 -25.687 1.00 86.31 93 ASN A O 1
ATOM 723 N N . ASN A 1 94 ? 21.346 6.016 -25.799 1.00 85.94 94 ASN A N 1
ATOM 724 C CA . ASN A 1 94 ? 21.480 5.853 -27.238 1.00 85.94 94 ASN A CA 1
ATOM 725 C C . ASN A 1 94 ? 20.179 5.379 -27.890 1.00 85.94 94 ASN A C 1
ATOM 727 O O . ASN A 1 94 ? 20.017 4.186 -28.128 1.00 85.94 94 ASN A O 1
ATOM 731 N N . ALA A 1 95 ? 19.438 6.353 -28.421 1.00 89.75 95 ALA A N 1
ATOM 732 C CA . ALA A 1 95 ? 18.153 6.208 -29.110 1.00 89.75 95 ALA A CA 1
ATOM 733 C C . ALA A 1 95 ? 18.110 5.245 -30.321 1.00 89.75 95 ALA A C 1
ATOM 735 O O . ALA A 1 95 ? 17.118 5.148 -31.041 1.00 89.75 95 ALA A O 1
ATOM 736 N N . ASN A 1 96 ? 19.235 4.618 -30.685 1.00 89.81 96 ASN A N 1
ATOM 737 C CA . ASN A 1 96 ? 19.305 3.569 -31.709 1.00 89.81 96 ASN A CA 1
ATOM 738 C C . ASN A 1 96 ? 19.580 2.186 -31.107 1.00 89.81 96 ASN A C 1
ATOM 740 O O . ASN A 1 96 ? 19.987 1.271 -31.827 1.00 89.81 96 ASN A O 1
ATOM 744 N N . SER A 1 97 ? 19.462 2.051 -29.797 1.00 87.25 97 SER A N 1
ATOM 745 C CA . SER A 1 97 ? 19.749 0.850 -29.042 1.00 87.25 97 SER A CA 1
ATOM 746 C C . SER A 1 97 ? 18.606 0.659 -28.070 1.00 87.25 97 SER A C 1
ATOM 748 O O . SER A 1 97 ? 18.807 0.947 -26.906 1.00 87.25 97 SER A O 1
ATOM 750 N N . HIS A 1 98 ? 17.481 0.147 -28.581 1.00 86.31 98 HIS A N 1
ATOM 751 C CA . HIS A 1 98 ? 16.237 -0.031 -27.836 1.00 86.31 98 HIS A CA 1
ATOM 752 C C . HIS A 1 98 ? 15.555 -1.383 -28.116 1.00 86.31 98 HIS A C 1
ATOM 754 O O . HIS A 1 98 ? 15.790 -1.991 -29.177 1.00 86.31 98 HIS A O 1
ATOM 760 N N . PRO A 1 99 ? 14.662 -1.856 -27.224 1.00 86.69 99 PRO A N 1
ATOM 761 C CA . PRO A 1 99 ? 14.017 -3.174 -27.308 1.00 86.69 99 PRO A CA 1
ATOM 762 C C . PRO A 1 99 ? 13.207 -3.425 -28.587 1.00 86.69 99 PRO A C 1
ATOM 764 O O . PRO A 1 99 ? 13.089 -4.555 -29.073 1.00 86.69 99 PRO A O 1
ATOM 767 N N . GLY A 1 100 ? 12.692 -2.363 -29.207 1.00 89.38 100 GLY A N 1
ATOM 768 C CA . GLY A 1 100 ? 12.013 -2.430 -30.506 1.00 89.38 100 GLY A CA 1
ATOM 769 C C . GLY A 1 100 ? 12.868 -2.953 -31.671 1.00 89.38 100 GLY A C 1
ATOM 770 O O . GLY A 1 100 ? 12.320 -3.265 -32.731 1.00 89.38 100 GLY A O 1
ATOM 771 N N . LEU A 1 101 ? 14.192 -3.058 -31.507 1.00 88.19 101 LEU A N 1
ATOM 772 C CA . LEU A 1 101 ? 15.105 -3.642 -32.498 1.00 88.19 101 LEU A CA 1
ATOM 773 C C . LEU A 1 101 ? 15.286 -5.160 -32.352 1.00 88.19 101 LEU A C 1
ATOM 775 O O . LEU A 1 101 ? 15.948 -5.773 -33.196 1.00 88.19 101 LEU A O 1
ATOM 779 N N . PHE A 1 102 ? 14.725 -5.773 -31.308 1.00 87.56 102 PHE A N 1
ATOM 780 C CA . PHE A 1 102 ? 14.815 -7.213 -31.085 1.00 87.56 102 PHE A CA 1
ATOM 781 C C . PHE A 1 102 ? 13.984 -8.020 -32.096 1.00 87.56 102 PHE A C 1
ATOM 783 O O . PHE A 1 102 ? 13.130 -7.494 -32.812 1.00 87.56 102 PHE A O 1
ATOM 790 N N . ASP A 1 103 ? 14.258 -9.326 -32.177 1.00 87.06 103 ASP A N 1
ATOM 791 C CA . ASP A 1 103 ? 13.477 -10.287 -32.964 1.00 87.06 103 ASP A CA 1
ATOM 792 C C . ASP A 1 103 ? 12.963 -11.406 -32.040 1.00 87.06 103 ASP A C 1
ATOM 794 O O . ASP A 1 103 ? 13.725 -12.321 -31.703 1.00 87.06 103 ASP A O 1
ATOM 798 N N . PRO A 1 104 ? 11.693 -11.355 -31.597 1.00 88.06 104 PRO A N 1
ATOM 799 C CA . PRO A 1 104 ? 10.650 -10.394 -31.980 1.00 88.06 104 PRO A CA 1
ATOM 800 C C . PRO A 1 104 ? 10.820 -9.002 -31.333 1.00 88.06 104 PRO A C 1
ATOM 802 O O . PRO A 1 104 ? 11.406 -8.911 -30.255 1.00 88.06 104 PRO A O 1
ATOM 805 N N . PRO A 1 105 ? 10.277 -7.932 -31.949 1.00 88.81 105 PRO A N 1
ATOM 806 C CA . PRO A 1 105 ? 10.340 -6.587 -31.386 1.00 88.81 105 PRO A CA 1
ATOM 807 C C . PRO A 1 105 ? 9.458 -6.483 -30.142 1.00 88.81 105 PRO A C 1
ATOM 809 O O . PRO A 1 105 ? 8.323 -6.973 -30.140 1.00 88.81 105 PRO A O 1
ATOM 812 N N . ILE A 1 106 ? 9.978 -5.821 -29.112 1.00 89.19 106 ILE A N 1
ATOM 813 C CA . ILE A 1 106 ? 9.281 -5.576 -27.847 1.00 89.19 106 ILE A CA 1
ATOM 814 C C . ILE A 1 106 ? 8.733 -4.139 -27.880 1.00 89.19 106 ILE A C 1
ATOM 816 O O . ILE A 1 106 ? 9.470 -3.240 -28.284 1.00 89.19 106 ILE A O 1
ATOM 820 N N . PRO A 1 107 ? 7.440 -3.913 -27.580 1.00 91.25 107 PRO A N 1
ATOM 821 C CA . PRO A 1 107 ? 6.872 -2.568 -27.508 1.00 91.25 107 PRO A CA 1
ATOM 822 C C . PRO A 1 107 ? 7.363 -1.816 -26.260 1.00 91.25 107 PRO A C 1
ATOM 824 O O . PRO A 1 107 ? 7.733 -2.471 -25.291 1.00 91.25 107 PRO A O 1
ATOM 827 N N . PRO A 1 108 ? 7.338 -0.473 -26.267 1.00 89.81 108 PRO A N 1
ATOM 828 C CA . PRO A 1 108 ? 7.662 0.298 -25.077 1.00 89.81 108 PRO A CA 1
ATOM 829 C C . PRO A 1 108 ? 6.602 0.092 -23.995 1.00 89.81 108 PRO A C 1
ATOM 831 O O . PRO A 1 108 ? 5.401 0.065 -24.307 1.00 89.81 108 PRO A O 1
ATOM 834 N N . ASP A 1 109 ? 7.062 -0.046 -22.758 1.00 87.25 109 ASP A N 1
ATOM 835 C CA . ASP A 1 109 ? 6.215 -0.138 -21.571 1.00 87.25 109 ASP A CA 1
ATOM 836 C C . ASP A 1 109 ? 5.739 1.260 -21.136 1.00 87.25 109 ASP A C 1
ATOM 838 O O . ASP A 1 109 ? 6.199 2.290 -21.644 1.00 87.25 109 ASP A O 1
ATOM 842 N N . SER A 1 110 ? 4.726 1.318 -20.268 1.00 87.12 110 SER A N 1
ATOM 843 C CA . SER A 1 110 ? 4.259 2.595 -19.724 1.00 87.12 110 SER A CA 1
ATOM 844 C C . SER A 1 110 ? 5.211 3.045 -18.625 1.00 87.12 110 SER A C 1
ATOM 846 O O . SER A 1 110 ? 5.637 2.215 -17.839 1.00 87.12 110 SER A O 1
ATOM 848 N N . ALA A 1 111 ? 5.457 4.351 -18.481 1.00 82.88 111 ALA A N 1
ATOM 849 C CA . ALA A 1 111 ? 6.197 4.857 -17.321 1.00 82.88 111 ALA A CA 1
ATOM 850 C C . ALA A 1 111 ? 5.533 4.443 -15.995 1.00 82.88 111 ALA A C 1
ATOM 852 O O . ALA A 1 111 ? 6.219 4.219 -15.025 1.00 82.88 111 ALA A O 1
ATOM 853 N N . GLU A 1 112 ? 4.204 4.279 -15.956 1.00 80.25 112 GLU A N 1
ATOM 854 C CA . GLU A 1 112 ? 3.481 3.810 -14.757 1.00 80.25 112 GLU A CA 1
ATOM 855 C C . GLU A 1 112 ? 3.849 2.384 -14.322 1.00 80.25 112 GLU A C 1
ATOM 857 O O . GLU A 1 112 ? 3.615 2.046 -13.165 1.00 80.25 112 GLU A O 1
ATOM 862 N N . ASP A 1 113 ? 4.362 1.562 -15.242 1.00 79.81 113 ASP A N 1
ATOM 863 C CA . ASP A 1 113 ? 4.817 0.207 -14.926 1.00 79.81 113 ASP A CA 1
ATOM 864 C C . ASP A 1 113 ? 6.164 0.230 -14.176 1.00 79.81 113 ASP A C 1
ATOM 866 O O . ASP A 1 113 ? 6.480 -0.774 -13.555 1.00 79.81 113 ASP A O 1
ATOM 870 N N . TRP A 1 114 ? 6.862 1.379 -14.193 1.00 77.00 114 TRP A N 1
ATOM 871 C CA . TRP A 1 114 ? 8.190 1.638 -13.617 1.00 77.00 114 TRP A CA 1
ATOM 872 C C . TRP A 1 114 ? 8.159 2.703 -12.494 1.00 77.00 114 TRP A C 1
ATOM 874 O O . TRP A 1 114 ? 8.978 3.604 -12.430 1.00 77.00 114 TRP A O 1
ATOM 884 N N . ILE A 1 115 ? 7.051 2.794 -11.746 1.00 78.75 115 ILE A N 1
ATOM 885 C CA . ILE A 1 115 ? 6.903 3.739 -10.604 1.00 78.75 115 ILE A CA 1
ATOM 886 C C . ILE A 1 115 ? 6.376 3.012 -9.354 1.00 78.75 115 ILE A C 1
ATOM 888 O O . ILE A 1 115 ? 6.363 3.562 -8.264 1.00 78.75 115 ILE A O 1
ATOM 892 N N . ASN A 1 116 ? 5.812 1.814 -9.511 1.00 75.69 116 ASN A N 1
ATOM 893 C CA . ASN A 1 116 ? 5.216 1.022 -8.433 1.00 75.69 116 ASN A CA 1
ATOM 894 C C . ASN A 1 116 ? 5.376 -0.456 -8.803 1.00 75.69 116 ASN A C 1
ATOM 896 O O . ASN A 1 116 ? 4.395 -1.110 -9.191 1.00 75.69 116 ASN A O 1
ATOM 900 N N . GLU A 1 117 ? 6.604 -0.953 -8.783 1.00 68.38 117 GLU A N 1
ATOM 901 C CA . GLU A 1 117 ? 6.928 -2.231 -9.422 1.00 68.38 117 GLU A CA 1
ATOM 902 C C . GLU A 1 117 ? 6.697 -3.400 -8.470 1.00 68.38 117 GLU A C 1
ATOM 904 O O . GLU A 1 117 ? 6.078 -4.400 -8.857 1.00 68.38 117 GLU A O 1
ATOM 909 N N . ASP A 1 118 ? 7.045 -3.222 -7.189 1.00 66.81 118 ASP A N 1
ATOM 910 C CA . ASP A 1 118 ? 6.861 -4.243 -6.155 1.00 66.81 118 ASP A CA 1
ATOM 911 C C . ASP A 1 118 ? 6.033 -3.776 -4.932 1.00 66.81 118 ASP A C 1
ATOM 913 O O . ASP A 1 118 ? 5.726 -2.605 -4.682 1.00 66.81 118 ASP A O 1
ATOM 917 N N . GLY A 1 119 ? 5.589 -4.752 -4.141 1.00 64.19 119 GLY A N 1
ATOM 918 C CA . GLY A 1 119 ? 4.949 -4.557 -2.851 1.00 64.19 119 GLY A CA 1
ATOM 919 C C . GLY A 1 119 ? 5.912 -4.773 -1.683 1.00 64.19 119 GLY A C 1
ATOM 920 O O . GLY A 1 119 ? 6.719 -5.692 -1.660 1.00 64.19 119 GLY A O 1
ATOM 921 N N . TYR A 1 120 ? 5.730 -4.006 -0.610 1.00 64.31 120 TYR A N 1
ATOM 922 C CA . TYR A 1 120 ? 6.522 -4.153 0.615 1.00 64.31 120 TYR A CA 1
ATOM 923 C C . TYR A 1 120 ? 6.458 -5.567 1.243 1.00 64.31 120 TYR A C 1
ATOM 925 O O . TYR A 1 120 ? 5.380 -6.054 1.616 1.00 64.31 120 TYR A O 1
ATOM 933 N N . ASP A 1 121 ? 7.616 -6.187 1.516 1.00 63.78 121 ASP A N 1
ATOM 934 C CA . ASP A 1 121 ? 7.688 -7.413 2.327 1.00 63.78 121 ASP A CA 1
ATOM 935 C C . ASP A 1 121 ? 7.540 -7.110 3.830 1.00 63.78 121 ASP A C 1
ATOM 937 O O . ASP A 1 121 ? 8.487 -6.889 4.585 1.00 63.78 121 ASP 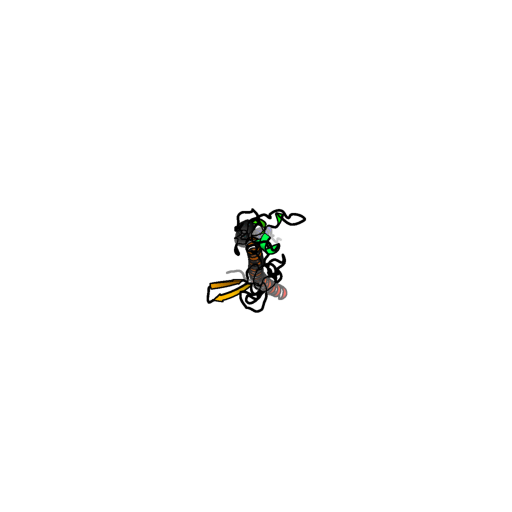A O 1
ATOM 941 N N . PHE A 1 122 ? 6.305 -7.173 4.324 1.00 58.41 122 PHE A N 1
ATOM 942 C CA . PHE A 1 122 ? 6.003 -6.989 5.745 1.00 58.41 122 PHE A CA 1
ATOM 943 C C . PHE A 1 122 ? 6.378 -8.177 6.659 1.00 58.41 122 PHE A C 1
ATOM 945 O O . PHE A 1 122 ? 5.896 -8.235 7.805 1.00 58.41 122 PHE A O 1
ATOM 952 N N . SER A 1 123 ? 7.135 -9.170 6.179 1.00 56.38 123 SER A N 1
ATOM 953 C CA . SER A 1 123 ? 7.431 -10.401 6.924 1.00 56.38 123 SER A CA 1
ATOM 954 C C . SER A 1 123 ? 8.516 -10.252 8.002 1.00 56.38 123 SER A C 1
ATOM 956 O O . SER A 1 123 ? 8.592 -11.094 8.909 1.00 56.38 123 SER A O 1
ATOM 958 N N . SER A 1 124 ? 9.303 -9.171 7.993 1.00 53.03 124 SER A N 1
ATOM 959 C CA . SER A 1 124 ? 10.443 -8.994 8.894 1.00 53.03 124 SER A CA 1
ATOM 960 C C . SER A 1 124 ? 10.158 -7.949 9.995 1.00 53.03 124 SER A C 1
ATOM 962 O O . SER A 1 124 ? 9.925 -6.766 9.782 1.00 53.03 124 SER A O 1
ATOM 964 N N . ALA A 1 125 ? 10.127 -8.395 11.255 1.00 50.47 125 ALA A N 1
ATOM 965 C CA . ALA A 1 125 ? 9.861 -7.533 12.418 1.00 50.47 125 ALA A CA 1
ATOM 966 C C . ALA A 1 125 ? 11.118 -6.805 12.942 1.00 50.47 125 ALA A C 1
ATOM 968 O O . ALA A 1 125 ? 11.133 -6.339 14.084 1.00 50.47 125 ALA A O 1
ATOM 969 N N . ASN A 1 126 ? 12.183 -6.767 12.144 1.00 52.69 126 ASN A N 1
ATOM 970 C CA . ASN A 1 126 ? 13.487 -6.236 12.511 1.00 52.69 126 ASN A CA 1
ATOM 971 C C . ASN A 1 126 ? 13.829 -5.093 11.552 1.00 52.69 126 ASN A C 1
ATOM 973 O O . ASN A 1 126 ? 13.833 -5.290 10.348 1.00 52.69 126 ASN A O 1
ATOM 977 N N . LEU A 1 127 ? 14.135 -3.924 12.112 1.00 53.28 127 LEU A N 1
ATOM 978 C CA . LEU A 1 127 ? 14.511 -2.706 11.381 1.00 53.28 127 LEU A CA 1
ATOM 979 C C . LEU A 1 127 ? 15.942 -2.748 10.799 1.00 53.28 127 LEU A C 1
ATOM 981 O O . LEU A 1 127 ? 16.299 -1.857 10.045 1.00 53.28 127 LEU A O 1
ATOM 985 N N . ASP A 1 128 ? 16.739 -3.766 11.151 1.00 50.38 128 ASP A N 1
ATOM 986 C CA . ASP A 1 128 ? 18.140 -3.952 10.723 1.00 50.38 128 ASP A CA 1
ATOM 987 C C . ASP A 1 128 ? 18.263 -5.127 9.738 1.00 50.38 128 ASP A C 1
ATOM 989 O O . ASP A 1 128 ? 19.068 -6.046 9.931 1.00 50.38 128 ASP A O 1
ATOM 993 N N . VAL A 1 129 ? 17.383 -5.197 8.746 1.00 55.22 129 VAL A N 1
ATOM 994 C CA . VAL A 1 129 ? 17.387 -6.295 7.780 1.00 55.22 129 VAL A CA 1
ATOM 995 C C . VAL A 1 129 ? 17.425 -5.666 6.403 1.00 55.22 129 VAL A C 1
ATOM 997 O O . VAL A 1 129 ? 16.492 -4.972 6.033 1.00 55.22 129 VAL A O 1
ATOM 1000 N N . SER A 1 130 ? 18.518 -5.915 5.686 1.00 58.72 130 SER A N 1
ATOM 1001 C CA . SER A 1 130 ? 18.576 -5.864 4.224 1.00 58.72 130 SER A CA 1
ATOM 1002 C C . SER A 1 130 ? 17.256 -6.375 3.648 1.00 58.72 130 SER A C 1
ATOM 1004 O O . SER A 1 130 ? 16.876 -7.525 3.898 1.00 58.72 130 SER A O 1
ATOM 1006 N N . GLN A 1 131 ? 16.486 -5.467 3.061 1.00 59.66 131 GLN A N 1
ATOM 1007 C CA . GLN A 1 131 ? 15.238 -5.767 2.371 1.00 59.66 131 GLN A CA 1
ATOM 1008 C C . GLN A 1 131 ? 15.509 -5.623 0.864 1.00 59.66 131 GLN A C 1
ATOM 1010 O O . GLN A 1 131 ? 16.545 -5.092 0.470 1.00 59.66 131 GLN A O 1
ATOM 1015 N N . GLY A 1 132 ? 14.609 -6.146 0.037 1.00 58.28 132 GLY A N 1
ATOM 1016 C CA . GLY A 1 132 ? 14.753 -6.121 -1.417 1.00 58.28 132 GLY A CA 1
ATOM 1017 C C . GLY A 1 132 ? 15.008 -7.513 -1.971 1.00 58.28 132 GLY A C 1
ATOM 1018 O O . GLY A 1 132 ? 15.938 -8.223 -1.576 1.00 58.28 132 GLY A O 1
ATOM 1019 N N . TYR A 1 133 ? 14.105 -7.953 -2.838 1.00 59.56 133 TYR A N 1
ATOM 1020 C CA . TYR A 1 133 ? 14.265 -9.162 -3.623 1.00 59.56 133 TYR A CA 1
ATOM 1021 C C . TYR A 1 133 ? 13.985 -8.787 -5.067 1.00 59.56 133 TYR A C 1
ATOM 1023 O O . TYR A 1 133 ? 12.836 -8.660 -5.437 1.00 59.56 133 TYR A O 1
ATOM 1031 N N . ASP A 1 134 ? 15.042 -8.667 -5.860 1.00 60.53 134 ASP A N 1
ATOM 1032 C CA . ASP A 1 134 ? 14.960 -8.516 -7.314 1.00 60.53 134 ASP A CA 1
ATOM 1033 C C . ASP A 1 134 ? 14.156 -9.695 -7.927 1.00 60.53 134 ASP A C 1
ATOM 1035 O O . ASP A 1 134 ? 14.627 -10.856 -7.936 1.00 60.53 134 ASP A O 1
ATOM 1039 N N . ASP A 1 135 ? 12.910 -9.420 -8.330 1.00 60.22 135 ASP A N 1
ATOM 1040 C CA . ASP A 1 135 ? 11.923 -10.379 -8.832 1.00 60.22 135 ASP A CA 1
ATOM 1041 C C . ASP A 1 135 ? 11.661 -10.270 -10.348 1.00 60.22 135 ASP A C 1
ATOM 1043 O O . ASP A 1 135 ? 11.344 -11.295 -10.974 1.00 60.22 135 ASP A O 1
ATOM 1047 N N . ASP A 1 136 ? 11.899 -9.106 -10.944 1.00 60.50 136 ASP A N 1
ATOM 1048 C CA . ASP A 1 136 ? 11.899 -8.796 -12.382 1.00 60.50 136 ASP A CA 1
ATOM 1049 C C . ASP A 1 136 ? 13.243 -9.080 -13.084 1.00 60.50 136 ASP A C 1
ATOM 1051 O O . ASP A 1 136 ? 13.256 -9.492 -14.252 1.00 60.50 136 ASP A O 1
ATOM 1055 N N . GLY A 1 137 ? 14.365 -9.046 -12.370 1.00 63.72 137 GLY A N 1
ATOM 1056 C CA . GLY A 1 137 ? 15.681 -9.466 -12.842 1.00 63.72 137 GLY A CA 1
ATOM 1057 C C . GLY A 1 137 ? 16.587 -8.347 -13.350 1.00 63.72 137 GLY A C 1
ATOM 1058 O O . GLY A 1 137 ? 17.629 -8.687 -13.936 1.00 63.72 137 GLY A O 1
ATOM 1059 N N . ASP A 1 138 ? 16.233 -7.077 -13.175 1.00 62.62 138 ASP A N 1
ATOM 1060 C CA . ASP A 1 138 ? 17.021 -5.925 -13.637 1.00 62.62 138 ASP A CA 1
ATOM 1061 C C . ASP A 1 138 ? 18.273 -5.679 -12.793 1.00 62.62 138 ASP A C 1
ATOM 1063 O O . ASP A 1 138 ? 19.334 -5.405 -13.349 1.00 62.62 138 ASP A O 1
ATOM 1067 N N . CYS A 1 139 ? 18.262 -5.956 -11.493 1.00 66.50 139 CYS A N 1
ATOM 1068 C CA . CYS A 1 139 ? 19.487 -5.921 -10.707 1.00 66.50 139 CYS A CA 1
ATOM 1069 C C . CYS A 1 139 ? 20.462 -7.031 -11.133 1.00 66.50 139 CYS A C 1
ATOM 1071 O O . CYS A 1 139 ? 21.683 -6.965 -10.962 1.00 66.50 139 CYS A O 1
ATOM 1073 N N . ARG A 1 140 ? 19.945 -8.116 -11.718 1.00 60.31 140 ARG A N 1
ATOM 1074 C CA . ARG A 1 140 ? 20.712 -9.313 -12.096 1.00 60.31 140 ARG A CA 1
ATOM 1075 C C . ARG A 1 140 ? 21.343 -9.256 -13.481 1.00 60.31 140 ARG A C 1
ATOM 1077 O O . ARG A 1 140 ? 21.850 -10.306 -13.924 1.00 60.31 140 ARG A O 1
ATOM 1084 N N . VAL A 1 141 ? 21.377 -8.106 -14.167 1.00 56.09 141 VAL A N 1
ATOM 1085 C CA . VAL A 1 141 ? 21.976 -8.050 -15.513 1.00 56.09 141 VAL A CA 1
ATOM 1086 C C . VAL A 1 141 ? 23.417 -8.568 -15.470 1.00 56.09 141 VAL A C 1
ATOM 1088 O O . VAL A 1 141 ? 24.291 -8.119 -14.722 1.00 56.09 141 VAL A O 1
ATOM 1091 N N . LYS A 1 142 ? 23.678 -9.621 -16.251 1.00 44.88 142 LYS A N 1
ATOM 1092 C CA . LYS A 1 142 ? 24.938 -10.365 -16.177 1.00 44.88 142 LYS A CA 1
ATOM 1093 C C . LYS A 1 142 ? 26.098 -9.552 -16.740 1.00 44.88 142 LYS A C 1
ATOM 1095 O O . LYS A 1 142 ? 26.018 -8.954 -17.806 1.00 44.88 142 LYS A O 1
ATOM 1100 N N . ILE A 1 143 ? 27.239 -9.687 -16.062 1.00 40.94 143 ILE A N 1
ATOM 1101 C CA . ILE A 1 143 ? 28.571 -9.215 -16.463 1.00 40.94 143 ILE A CA 1
ATOM 1102 C C . ILE A 1 143 ? 28.805 -9.415 -17.975 1.00 40.94 143 ILE A C 1
ATOM 1104 O O . ILE A 1 143 ? 29.054 -10.544 -18.412 1.00 40.94 143 ILE A O 1
ATOM 1108 N N . GLY A 1 144 ? 28.810 -8.323 -18.754 1.00 46.88 144 GLY A N 1
ATOM 1109 C CA . GLY A 1 144 ? 29.274 -8.332 -20.148 1.00 46.88 144 GLY A CA 1
ATOM 1110 C C . GLY A 1 144 ? 28.532 -7.457 -21.164 1.00 46.88 144 GLY A C 1
ATOM 1111 O O . GLY A 1 144 ? 29.107 -7.242 -22.230 1.00 46.88 144 GLY A O 1
ATOM 1112 N N . GLU A 1 145 ? 27.335 -6.942 -20.867 1.00 52.62 145 GLU A N 1
ATOM 1113 C CA . GLU A 1 145 ? 26.550 -6.118 -21.816 1.00 52.62 145 GLU A CA 1
ATOM 1114 C C . GLU A 1 145 ? 26.484 -4.625 -21.453 1.00 52.62 145 GLU A C 1
ATOM 1116 O O . GLU A 1 145 ? 26.503 -3.788 -22.350 1.00 52.62 145 GLU A O 1
ATOM 1121 N N . VAL A 1 146 ? 26.629 -4.269 -20.177 1.00 45.78 146 VAL A N 1
ATOM 1122 C CA . VAL A 1 146 ? 26.895 -2.896 -19.716 1.00 45.78 146 VAL A CA 1
ATOM 1123 C C . VAL A 1 146 ? 27.949 -2.917 -18.606 1.00 45.78 146 VAL A C 1
ATOM 1125 O O . VAL A 1 146 ? 28.240 -3.948 -17.998 1.00 45.78 146 VAL A O 1
ATOM 1128 N N . GLY A 1 147 ? 28.690 -1.820 -18.474 1.00 38.59 147 GLY A N 1
ATOM 1129 C CA . GLY A 1 147 ? 29.997 -1.797 -17.826 1.00 38.59 147 GLY A CA 1
ATOM 1130 C C . GLY A 1 147 ? 30.013 -2.123 -16.325 1.00 38.59 147 GLY A C 1
ATOM 1131 O O . GLY A 1 147 ? 29.186 -1.651 -15.569 1.00 38.59 147 GLY A O 1
ATOM 1132 N N . TRP A 1 148 ? 31.107 -2.780 -15.919 1.00 41.28 148 TRP A N 1
ATOM 1133 C CA . TRP A 1 148 ? 31.662 -2.923 -14.560 1.00 41.28 148 TRP A CA 1
ATOM 1134 C C . TRP A 1 148 ? 30.886 -3.825 -13.584 1.00 41.28 148 TRP A C 1
ATOM 1136 O O . TRP A 1 148 ? 29.770 -3.573 -13.179 1.00 41.28 148 TRP A O 1
ATOM 1146 N N . SER A 1 149 ? 31.555 -4.883 -13.130 1.00 45.81 149 SER A N 1
ATOM 1147 C CA . SER A 1 149 ? 31.081 -5.906 -12.190 1.00 45.81 149 SER A CA 1
ATOM 1148 C C . SER A 1 149 ? 30.920 -5.411 -10.735 1.00 45.81 149 SER A C 1
ATOM 1150 O O . SER A 1 149 ? 31.404 -6.085 -9.826 1.00 45.81 149 SER A O 1
ATOM 1152 N N . SER A 1 150 ? 30.375 -4.211 -10.511 1.00 51.78 150 SER A N 1
ATOM 1153 C CA . SER A 1 150 ? 30.382 -3.530 -9.203 1.00 51.78 150 SER A CA 1
ATOM 1154 C C . SER A 1 150 ? 29.089 -2.779 -8.843 1.00 51.78 150 SER A C 1
ATOM 1156 O O . SER A 1 150 ? 29.107 -2.092 -7.829 1.00 51.78 150 SER A O 1
ATOM 1158 N N . TRP A 1 151 ? 28.023 -2.879 -9.644 1.00 56.00 151 TRP A N 1
ATOM 1159 C CA . TRP A 1 151 ? 26.757 -2.158 -9.405 1.00 56.00 151 TRP A CA 1
ATOM 1160 C C . TRP A 1 151 ? 25.752 -2.934 -8.547 1.00 56.00 151 TRP A C 1
ATOM 1162 O O . TRP A 1 151 ? 24.928 -2.334 -7.890 1.00 56.00 151 TRP A O 1
ATOM 1172 N N . VAL A 1 152 ? 25.888 -4.258 -8.482 1.00 61.12 152 VAL A N 1
ATOM 1173 C CA . VAL A 1 152 ? 25.012 -5.152 -7.702 1.00 61.12 152 VAL A CA 1
ATOM 1174 C C . VAL A 1 152 ? 25.230 -5.112 -6.185 1.00 61.12 152 VAL A C 1
ATOM 1176 O O . VAL A 1 152 ? 24.639 -5.923 -5.500 1.00 61.12 152 VAL A O 1
ATOM 1179 N N . ASP A 1 153 ? 26.169 -4.312 -5.684 1.00 68.19 153 ASP A N 1
ATOM 1180 C CA . ASP A 1 153 ? 26.501 -4.124 -4.254 1.00 68.19 153 ASP A CA 1
ATOM 1181 C C . ASP A 1 153 ? 27.288 -2.799 -4.177 1.00 68.19 153 ASP A C 1
ATOM 1183 O O . ASP A 1 153 ? 28.484 -2.754 -3.844 1.00 68.19 153 ASP A O 1
ATOM 1187 N N . GLU A 1 154 ? 26.667 -1.721 -4.672 1.00 71.00 154 GLU A N 1
ATOM 1188 C CA . GLU A 1 154 ? 27.249 -0.374 -4.666 1.00 71.00 154 GLU A CA 1
ATOM 1189 C C . GLU A 1 154 ? 27.385 0.138 -3.228 1.00 71.00 154 GLU A C 1
ATOM 1191 O O . GLU A 1 154 ? 28.390 0.784 -2.884 1.00 71.00 154 GLU A O 1
ATOM 1196 N N . ASN A 1 155 ? 26.441 -0.260 -2.375 1.00 69.81 155 ASN A N 1
ATOM 1197 C CA . ASN A 1 155 ? 26.404 0.048 -0.955 1.00 69.81 155 ASN A CA 1
ATOM 1198 C C . ASN A 1 155 ? 27.462 -0.760 -0.138 1.00 69.81 155 ASN A C 1
ATOM 1200 O O . ASN A 1 155 ? 27.830 -0.392 0.986 1.00 69.81 155 ASN A O 1
ATOM 1204 N N . ARG A 1 156 ? 28.075 -1.792 -0.749 1.00 72.38 156 ARG A N 1
ATOM 1205 C CA . ARG A 1 156 ? 29.187 -2.631 -0.241 1.00 72.38 156 ARG A CA 1
ATOM 1206 C C . ARG A 1 156 ? 28.889 -3.341 1.074 1.00 72.38 156 ARG A C 1
ATOM 1208 O O . ARG A 1 156 ? 29.800 -3.534 1.899 1.00 72.38 156 ARG A O 1
ATOM 1215 N N . ASN A 1 157 ? 27.644 -3.734 1.290 1.00 73.69 157 ASN A N 1
ATOM 1216 C CA . ASN A 1 157 ? 27.218 -4.429 2.493 1.00 73.69 157 ASN A CA 1
ATOM 1217 C C . ASN A 1 157 ? 27.362 -5.969 2.390 1.00 73.69 157 ASN A C 1
ATOM 1219 O O . ASN A 1 157 ? 27.104 -6.672 3.374 1.00 73.69 157 ASN A O 1
ATOM 1223 N N . TYR A 1 158 ? 27.898 -6.482 1.268 1.00 71.81 158 TYR A N 1
ATOM 1224 C CA . TYR A 1 158 ? 28.083 -7.908 0.935 1.00 71.81 158 TYR A CA 1
ATOM 1225 C C . TYR A 1 158 ? 26.791 -8.682 0.656 1.00 71.81 158 TYR A C 1
ATOM 1227 O O . TYR A 1 158 ? 26.815 -9.920 0.586 1.00 71.81 158 TYR A O 1
ATOM 1235 N N . ILE A 1 159 ? 25.682 -7.980 0.513 1.00 69.44 159 ILE A N 1
ATOM 1236 C CA . ILE A 1 159 ? 24.414 -8.499 0.039 1.00 69.44 159 ILE A CA 1
ATOM 1237 C C . ILE A 1 159 ? 24.215 -7.839 -1.316 1.00 69.44 159 ILE A C 1
ATOM 1239 O O . ILE A 1 159 ? 24.504 -6.667 -1.484 1.00 69.44 159 ILE A O 1
ATOM 1243 N N . SER A 1 160 ? 23.881 -8.645 -2.319 1.00 70.69 160 SER A N 1
ATOM 1244 C CA . SER A 1 160 ? 23.698 -8.104 -3.657 1.00 70.69 160 SER A CA 1
ATOM 1245 C C . SER A 1 160 ? 22.246 -7.773 -3.882 1.00 70.69 160 SER A C 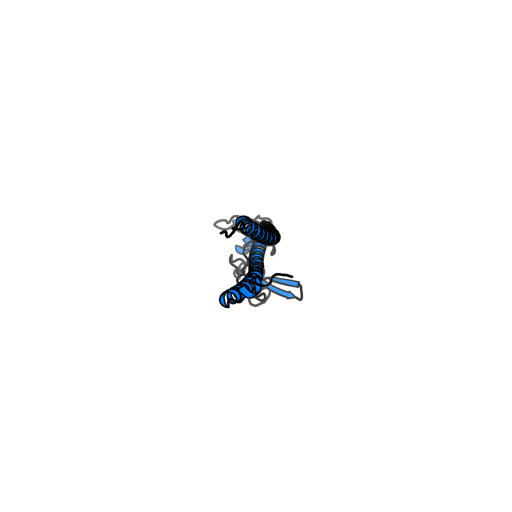1
ATOM 1247 O O . SER A 1 160 ? 21.408 -8.626 -3.571 1.00 70.69 160 SER A O 1
ATOM 1249 N N . CYS A 1 161 ? 22.005 -6.638 -4.525 1.00 70.12 161 CYS A N 1
ATOM 1250 C CA . CYS A 1 161 ? 20.681 -6.193 -4.903 1.00 70.12 161 CYS A CA 1
ATOM 1251 C C . CYS A 1 161 ? 19.798 -5.997 -3.672 1.00 70.12 161 CYS A C 1
ATOM 1253 O O . CYS A 1 161 ? 18.778 -6.675 -3.528 1.00 70.12 161 CYS A O 1
ATOM 1255 N N . ASP A 1 162 ? 20.254 -5.150 -2.748 1.00 70.81 162 ASP A N 1
ATOM 1256 C CA . ASP A 1 162 ? 19.513 -4.838 -1.534 1.00 70.81 162 ASP A CA 1
ATOM 1257 C C . ASP A 1 162 ? 19.472 -3.337 -1.205 1.00 70.81 162 ASP A C 1
ATOM 1259 O O . ASP A 1 162 ? 20.263 -2.520 -1.681 1.00 70.81 162 ASP A O 1
ATOM 1263 N N . TYR A 1 163 ? 18.528 -2.979 -0.342 1.00 70.19 163 TYR A N 1
ATOM 1264 C CA . TYR A 1 163 ? 18.543 -1.707 0.358 1.00 70.19 163 TYR A CA 1
ATOM 1265 C C . TYR A 1 163 ? 18.592 -1.959 1.855 1.00 70.19 163 TYR A C 1
ATOM 1267 O O . TYR A 1 163 ? 18.003 -2.904 2.403 1.00 70.19 163 TYR A O 1
ATOM 1275 N N . PHE A 1 164 ? 19.317 -1.093 2.552 1.00 68.81 164 PHE A N 1
ATOM 1276 C CA . PHE A 1 164 ? 19.351 -1.114 3.998 1.00 68.81 164 PHE A CA 1
ATOM 1277 C C . PHE A 1 164 ? 19.047 0.264 4.561 1.00 68.81 164 PHE A C 1
ATOM 1279 O O . PHE A 1 164 ? 19.395 1.317 4.029 1.00 68.81 164 PHE A O 1
ATOM 1286 N N . PHE A 1 165 ? 18.386 0.238 5.708 1.00 70.62 165 PHE A N 1
ATOM 1287 C CA . PHE A 1 165 ? 18.053 1.434 6.449 1.00 70.62 165 PHE A CA 1
ATOM 1288 C C . PHE A 1 165 ? 19.050 1.628 7.579 1.00 70.62 165 PHE A C 1
ATOM 1290 O O . PHE A 1 165 ? 19.240 0.739 8.411 1.00 70.62 165 PHE A O 1
ATOM 1297 N N . GLU A 1 166 ? 19.646 2.814 7.666 1.00 69.50 166 GLU A N 1
ATOM 1298 C CA . GLU A 1 166 ? 20.467 3.202 8.806 1.00 69.50 166 GLU A CA 1
ATOM 1299 C C . GLU A 1 166 ? 19.809 4.346 9.584 1.00 69.50 166 GLU A C 1
ATOM 1301 O O . GLU A 1 166 ? 19.511 5.427 9.071 1.00 69.50 166 GLU A O 1
ATOM 1306 N N . MET A 1 167 ? 19.617 4.127 10.886 1.00 71.25 167 MET A N 1
ATOM 1307 C CA . MET A 1 167 ? 19.184 5.179 11.803 1.00 71.25 167 MET A CA 1
ATOM 1308 C C . MET A 1 167 ? 20.373 6.068 12.188 1.00 71.25 167 MET A C 1
ATOM 1310 O O . MET A 1 167 ? 21.058 5.826 13.188 1.00 71.25 167 MET A O 1
ATOM 1314 N N . GLN A 1 168 ? 20.587 7.157 11.448 1.00 79.19 168 GLN A N 1
ATOM 1315 C CA . GLN A 1 168 ? 21.594 8.167 11.781 1.00 79.19 168 GLN A CA 1
ATOM 1316 C C . GLN A 1 168 ? 21.025 9.188 12.783 1.00 79.19 168 GLN A C 1
ATOM 1318 O O . GLN A 1 168 ? 20.716 10.343 12.488 1.00 79.19 168 GLN A O 1
ATOM 1323 N N . GLY A 1 169 ? 20.874 8.748 14.035 1.00 81.56 169 GLY A N 1
ATOM 1324 C CA . GLY A 1 169 ? 20.361 9.572 15.132 1.00 81.56 169 GLY A CA 1
ATOM 1325 C C . GLY A 1 169 ? 18.832 9.629 15.178 1.00 81.56 169 GLY A C 1
ATOM 1326 O O . GLY A 1 169 ? 18.224 8.817 15.870 1.00 81.56 169 GLY A O 1
ATOM 1327 N N . LEU A 1 170 ? 18.223 10.624 14.520 1.00 79.12 170 LEU A N 1
ATOM 1328 C CA . LEU A 1 170 ? 16.757 10.773 14.398 1.00 79.12 170 LEU A CA 1
ATOM 1329 C C . LEU A 1 170 ? 16.293 10.811 12.935 1.00 79.12 170 LEU A C 1
ATOM 1331 O O . LEU A 1 170 ? 15.107 11.003 12.684 1.00 79.12 170 LEU A O 1
ATOM 1335 N N . ASP A 1 171 ? 17.241 10.674 12.010 1.00 69.81 171 ASP A N 1
ATOM 1336 C CA . ASP A 1 171 ? 17.012 10.658 10.575 1.00 69.81 171 ASP A CA 1
ATOM 1337 C C . ASP A 1 171 ? 17.097 9.216 10.074 1.00 69.81 171 ASP A C 1
ATOM 1339 O O . ASP A 1 171 ? 17.944 8.447 10.545 1.00 69.81 171 ASP A O 1
ATOM 1343 N N . LEU A 1 172 ? 16.190 8.855 9.170 1.00 67.25 172 LEU A N 1
ATOM 1344 C CA . LEU A 1 172 ? 16.209 7.572 8.477 1.00 67.25 172 LEU A CA 1
ATOM 1345 C C . LEU A 1 172 ? 16.967 7.790 7.174 1.00 67.25 172 LEU A C 1
ATOM 1347 O O . LEU A 1 172 ? 16.466 8.474 6.287 1.00 67.25 172 LEU A O 1
ATOM 1351 N N . VAL A 1 173 ? 18.173 7.236 7.089 1.00 69.88 173 VAL A N 1
ATOM 1352 C CA . VAL A 1 173 ? 18.932 7.220 5.841 1.00 69.88 173 VAL A CA 1
ATOM 1353 C C . VAL A 1 173 ? 18.660 5.888 5.167 1.00 69.88 173 VAL A C 1
ATOM 1355 O O . VAL A 1 173 ? 18.808 4.836 5.792 1.00 69.88 173 VAL A O 1
ATOM 1358 N N . VAL A 1 174 ? 18.220 5.960 3.918 1.00 70.75 174 VAL A N 1
ATOM 1359 C CA . VAL A 1 174 ? 18.074 4.806 3.034 1.00 70.75 174 VAL A CA 1
ATOM 1360 C C . VAL A 1 174 ? 19.310 4.790 2.147 1.00 70.75 174 VAL A C 1
ATOM 1362 O O . VAL A 1 174 ? 19.622 5.811 1.532 1.00 70.75 174 VAL A O 1
ATOM 1365 N N . ASP A 1 175 ? 20.041 3.683 2.162 1.00 73.12 175 ASP A N 1
ATOM 1366 C CA . ASP A 1 175 ? 21.152 3.427 1.249 1.00 73.12 175 ASP A CA 1
ATOM 1367 C C . ASP A 1 175 ? 20.783 2.161 0.472 1.00 73.12 175 ASP A C 1
ATOM 1369 O O . ASP A 1 175 ? 20.663 1.074 1.049 1.00 73.12 175 ASP A O 1
ATOM 1373 N N . SER A 1 176 ? 20.482 2.344 -0.807 1.00 68.38 176 SER A N 1
ATOM 1374 C CA . SER A 1 176 ? 20.028 1.304 -1.723 1.00 68.38 176 SER A CA 1
ATOM 1375 C C . SER A 1 176 ? 21.071 1.086 -2.808 1.00 68.38 176 SER A C 1
ATOM 1377 O O . SER A 1 176 ? 21.729 2.027 -3.262 1.00 68.38 176 SER A O 1
ATOM 1379 N N . ASP A 1 177 ? 21.242 -0.169 -3.208 1.00 70.38 177 ASP A N 1
ATOM 1380 C CA . ASP A 1 177 ? 21.857 -0.452 -4.498 1.00 70.38 177 ASP A CA 1
ATOM 1381 C C . ASP A 1 177 ? 20.941 0.071 -5.626 1.00 70.38 177 ASP A C 1
ATOM 1383 O O . ASP A 1 177 ? 19.724 0.128 -5.441 1.00 70.38 177 ASP A O 1
ATOM 1387 N N . PRO A 1 178 ? 21.492 0.468 -6.786 1.00 65.81 178 PRO A N 1
ATOM 1388 C CA . PRO A 1 178 ? 20.680 0.784 -7.955 1.00 65.81 178 PRO A CA 1
ATOM 1389 C C . PRO A 1 178 ? 19.854 -0.427 -8.381 1.00 65.81 178 PRO A C 1
ATOM 1391 O O . PRO A 1 178 ? 20.383 -1.543 -8.373 1.00 65.81 178 PRO A O 1
ATOM 1394 N N . ASN A 1 179 ? 18.629 -0.171 -8.833 1.00 59.56 179 ASN A N 1
ATOM 1395 C CA . ASN A 1 179 ? 17.756 -1.164 -9.439 1.00 59.56 179 ASN A CA 1
ATOM 1396 C C . ASN A 1 179 ? 17.379 -2.310 -8.497 1.00 59.56 179 ASN A C 1
ATOM 1398 O O . ASN A 1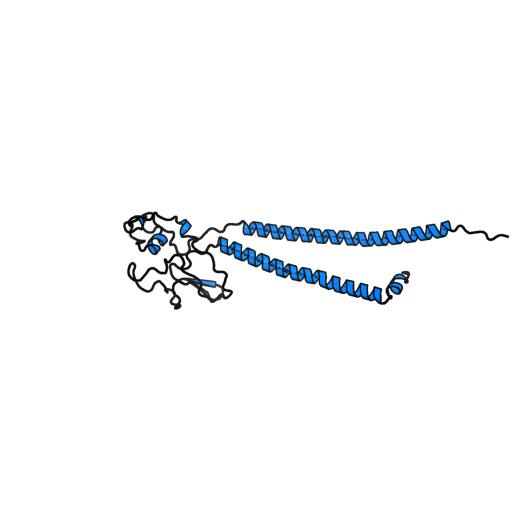 179 ? 17.642 -3.474 -8.772 1.00 59.56 179 ASN A O 1
ATOM 1402 N N . VAL A 1 180 ? 16.902 -1.992 -7.296 1.00 64.94 180 VAL A N 1
ATOM 1403 C CA . VAL A 1 180 ? 16.559 -2.982 -6.273 1.00 64.94 180 VAL A CA 1
ATOM 1404 C C . VAL A 1 180 ? 15.243 -2.607 -5.641 1.00 64.94 180 VAL A C 1
ATOM 1406 O O . VAL A 1 180 ? 15.137 -1.491 -5.157 1.00 64.94 180 VAL A O 1
ATOM 1409 N N . ASP A 1 181 ? 14.327 -3.581 -5.542 1.00 61.78 181 ASP A N 1
ATOM 1410 C CA . ASP A 1 181 ? 13.004 -3.381 -4.930 1.00 61.78 181 ASP A CA 1
ATOM 1411 C C . ASP A 1 181 ? 12.252 -2.186 -5.544 1.00 61.78 181 ASP A C 1
ATOM 1413 O O . ASP A 1 181 ? 11.581 -1.444 -4.828 1.00 61.78 181 ASP A O 1
ATOM 1417 N N . GLU A 1 182 ? 12.406 -2.051 -6.875 1.00 65.19 182 GLU A N 1
ATOM 1418 C CA . GLU A 1 182 ? 12.051 -0.896 -7.710 1.00 65.19 182 GLU A CA 1
ATOM 1419 C C . GLU A 1 182 ? 10.643 -0.368 -7.355 1.00 65.19 182 GLU A C 1
ATOM 1421 O O . GLU A 1 182 ? 9.631 -1.078 -7.334 1.00 65.19 182 GLU A O 1
ATOM 1426 N N . ASP A 1 183 ? 10.658 0.878 -6.884 1.00 65.06 183 ASP A N 1
ATOM 1427 C CA . ASP A 1 183 ? 9.614 1.662 -6.228 1.00 65.06 183 ASP A CA 1
ATOM 1428 C C . ASP A 1 183 ? 8.477 0.911 -5.503 1.00 65.06 183 ASP A C 1
ATOM 1430 O O . ASP A 1 183 ? 7.450 0.536 -6.083 1.00 65.06 183 ASP A O 1
ATOM 1434 N N . PRO A 1 184 ? 8.571 0.763 -4.169 1.00 67.88 184 PRO A N 1
ATOM 1435 C CA . PRO A 1 184 ? 7.563 0.041 -3.423 1.00 67.88 184 PRO A CA 1
ATOM 1436 C C . PRO A 1 184 ? 6.303 0.899 -3.216 1.00 67.88 184 PRO A C 1
ATOM 1438 O O . PRO A 1 184 ? 6.361 1.986 -2.636 1.00 67.88 184 PRO A O 1
ATOM 1441 N N . ASP A 1 185 ? 5.130 0.357 -3.573 1.00 76.06 185 ASP A N 1
ATOM 1442 C CA . ASP A 1 185 ? 3.847 1.088 -3.576 1.00 76.06 185 ASP A CA 1
ATOM 1443 C C . ASP A 1 185 ? 3.516 1.734 -2.209 1.00 76.06 185 ASP A C 1
ATOM 1445 O O . ASP A 1 185 ? 3.063 1.075 -1.253 1.00 76.06 185 ASP A O 1
ATOM 1449 N N . GLU A 1 186 ? 3.715 3.056 -2.092 1.00 78.31 186 GLU A N 1
ATOM 1450 C CA . GLU A 1 186 ? 3.496 3.774 -0.833 1.00 78.31 186 GLU A CA 1
ATOM 1451 C C . GLU A 1 186 ? 2.028 3.786 -0.411 1.00 78.31 186 GLU A C 1
ATOM 1453 O O . GLU A 1 186 ? 1.715 3.847 0.788 1.00 78.31 186 GLU A O 1
ATOM 1458 N N . ASP A 1 187 ? 1.112 3.731 -1.374 1.00 81.50 187 ASP A N 1
ATOM 1459 C CA . ASP A 1 187 ? -0.318 3.683 -1.121 1.00 81.50 187 ASP A CA 1
ATOM 1460 C C . ASP A 1 187 ? -0.711 2.327 -0.520 1.00 81.50 187 ASP A C 1
ATOM 1462 O O . ASP A 1 187 ? -1.406 2.278 0.509 1.00 81.50 187 ASP A O 1
ATOM 1466 N N . ALA A 1 188 ? -0.194 1.226 -1.072 1.00 79.62 188 ALA A N 1
ATOM 1467 C CA . ALA A 1 188 ? -0.322 -0.103 -0.481 1.00 79.62 188 ALA A CA 1
ATOM 1468 C C . ALA A 1 188 ? 0.285 -0.149 0.926 1.00 79.62 188 ALA A C 1
ATOM 1470 O O . ALA A 1 188 ? -0.366 -0.635 1.865 1.00 79.62 188 ALA A O 1
ATOM 1471 N N . PHE A 1 189 ? 1.472 0.433 1.120 1.00 78.69 189 PHE A N 1
ATOM 1472 C CA . PHE A 1 189 ? 2.114 0.489 2.430 1.00 78.69 189 PHE A CA 1
ATOM 1473 C C . PHE A 1 189 ? 1.307 1.238 3.470 1.00 78.69 189 PHE A C 1
ATOM 1475 O O . PHE A 1 189 ? 1.107 0.760 4.596 1.00 78.69 189 PHE A O 1
ATOM 1482 N N . PHE A 1 190 ? 0.828 2.423 3.112 1.00 82.50 190 PHE A N 1
ATOM 1483 C CA . PHE A 1 190 ? 0.051 3.255 4.007 1.00 82.50 190 PHE A CA 1
ATOM 1484 C C . PHE A 1 190 ? -1.261 2.573 4.388 1.00 82.50 190 PHE A C 1
ATOM 1486 O O . PHE A 1 190 ? -1.614 2.533 5.573 1.00 82.50 190 PHE A O 1
ATOM 1493 N N . LYS A 1 191 ? -1.952 1.964 3.419 1.00 85.94 191 LYS A N 1
ATOM 1494 C CA . LYS A 1 191 ? -3.194 1.212 3.641 1.00 85.94 191 LYS A CA 1
ATOM 1495 C C . LYS A 1 191 ? -2.978 0.007 4.550 1.00 85.94 191 LYS A C 1
ATOM 1497 O O . LYS A 1 191 ? -3.751 -0.200 5.495 1.00 85.94 191 LYS A O 1
ATOM 1502 N N . GLU A 1 192 ? -1.917 -0.763 4.333 1.00 82.69 192 GLU A N 1
ATOM 1503 C CA . GLU A 1 192 ? -1.588 -1.919 5.164 1.00 82.69 192 GLU A CA 1
ATOM 1504 C C . GLU A 1 192 ? -1.174 -1.509 6.586 1.00 82.69 192 GLU A C 1
ATOM 1506 O O . GLU A 1 192 ? -1.697 -2.038 7.578 1.00 82.69 192 GLU A O 1
ATOM 1511 N N . THR A 1 193 ? -0.303 -0.510 6.713 1.00 84.44 193 THR A N 1
ATOM 1512 C CA . THR A 1 193 ? 0.151 0.028 8.001 1.00 84.44 193 THR A CA 1
ATOM 1513 C C . THR A 1 193 ? -1.010 0.619 8.802 1.00 84.44 193 THR A C 1
ATOM 1515 O O . THR A 1 193 ? -1.156 0.349 10.005 1.00 84.44 193 THR A O 1
ATOM 1518 N N . LEU A 1 194 ? -1.905 1.372 8.157 1.00 87.19 194 LEU A N 1
ATOM 1519 C CA . LEU A 1 194 ? -3.127 1.879 8.779 1.00 87.19 194 LEU A CA 1
ATOM 1520 C C . LEU A 1 194 ? -4.059 0.754 9.215 1.00 87.19 194 LEU A C 1
ATOM 1522 O O . LEU A 1 194 ? -4.571 0.786 10.335 1.00 87.19 194 LEU A O 1
ATOM 1526 N N . HIS A 1 195 ? -4.275 -0.258 8.376 1.00 89.12 195 HIS A N 1
ATOM 1527 C CA . HIS A 1 195 ? -5.135 -1.380 8.733 1.00 89.12 195 HIS A CA 1
ATOM 1528 C C . HIS A 1 195 ? -4.590 -2.141 9.950 1.00 89.12 195 HIS A C 1
ATOM 1530 O O . HIS A 1 195 ? -5.310 -2.353 10.932 1.00 89.12 195 HIS A O 1
ATOM 1536 N N . ARG A 1 196 ? -3.298 -2.492 9.940 1.00 87.12 196 ARG A N 1
ATOM 1537 C CA . ARG A 1 196 ? -2.632 -3.196 11.046 1.00 87.12 196 ARG A CA 1
ATOM 1538 C C . ARG A 1 196 ? -2.656 -2.370 12.334 1.00 87.12 196 ARG A C 1
ATOM 1540 O O . ARG A 1 196 ? -3.009 -2.892 13.397 1.00 87.12 196 ARG A O 1
ATOM 1547 N N . SER A 1 197 ? -2.333 -1.078 12.254 1.00 86.56 197 SER A N 1
ATOM 1548 C CA . SER A 1 197 ? -2.352 -0.177 13.414 1.00 86.56 197 SER A CA 1
ATOM 1549 C C . SER A 1 197 ? -3.764 0.019 13.972 1.00 86.56 197 SER A C 1
ATOM 1551 O O . SER A 1 197 ? -3.948 -0.040 15.193 1.00 86.56 197 SER A O 1
ATOM 1553 N N . PHE A 1 198 ? -4.774 0.144 13.107 1.00 88.81 198 PHE A N 1
ATOM 1554 C CA . PHE A 1 198 ? -6.176 0.216 13.503 1.00 88.81 198 PHE A CA 1
ATOM 1555 C C . PHE A 1 198 ? -6.611 -1.054 14.238 1.00 88.81 198 PHE A C 1
ATOM 1557 O O . PHE A 1 198 ? -7.117 -0.963 15.356 1.00 88.81 198 PHE A O 1
ATOM 1564 N N . VAL A 1 199 ? -6.361 -2.243 13.680 1.00 87.38 199 VAL A N 1
ATOM 1565 C CA . VAL A 1 199 ? -6.739 -3.524 14.305 1.00 87.38 199 VAL A CA 1
ATOM 1566 C C . VAL A 1 199 ? -6.036 -3.720 15.651 1.00 87.38 199 VAL A C 1
ATOM 1568 O O . VAL A 1 199 ? -6.681 -4.094 16.635 1.00 87.38 199 VAL A O 1
ATOM 1571 N N . LEU A 1 200 ? -4.736 -3.423 15.741 1.00 86.50 200 LEU A N 1
ATOM 1572 C CA . LEU A 1 200 ? -3.979 -3.517 16.993 1.00 86.50 200 LEU A CA 1
ATOM 1573 C C . LEU A 1 200 ? -4.474 -2.515 18.041 1.00 86.50 200 LEU A C 1
ATOM 1575 O O . LEU A 1 200 ? -4.630 -2.875 19.212 1.00 86.50 200 LEU A O 1
ATOM 1579 N N . GLY A 1 201 ? -4.732 -1.271 17.636 1.00 84.81 201 GLY A N 1
ATOM 1580 C CA . GLY A 1 201 ? -5.248 -0.222 18.507 1.00 84.81 201 GLY A CA 1
ATOM 1581 C C . GLY A 1 201 ? -6.638 -0.567 19.035 1.00 84.81 201 GLY A C 1
ATOM 1582 O O . GLY A 1 201 ? -6.855 -0.602 20.249 1.00 84.81 201 GLY A O 1
ATOM 1583 N N . PHE A 1 202 ? -7.562 -0.908 18.138 1.00 83.75 202 PHE A N 1
ATOM 1584 C CA . PHE A 1 202 ? -8.938 -1.249 18.489 1.00 83.75 202 PHE A CA 1
ATOM 1585 C C . PHE A 1 202 ? -9.015 -2.544 19.304 1.00 83.75 202 PHE A C 1
ATOM 1587 O O . PHE A 1 202 ? -9.761 -2.616 20.280 1.00 83.75 202 PHE A O 1
ATOM 1594 N N . GLY A 1 203 ? -8.196 -3.544 18.969 1.00 82.62 203 GLY A N 1
ATOM 1595 C CA . GLY A 1 203 ? -8.092 -4.797 19.713 1.00 82.62 203 GLY A CA 1
ATOM 1596 C C . GLY A 1 203 ? -7.580 -4.592 21.140 1.00 82.62 203 GLY A C 1
ATOM 1597 O O . GLY A 1 203 ? -8.203 -5.066 22.093 1.00 82.62 203 GLY A O 1
ATOM 1598 N N . LYS A 1 204 ? -6.486 -3.837 21.321 1.00 86.19 204 LYS A N 1
ATOM 1599 C CA . LYS A 1 204 ? -5.921 -3.552 22.653 1.00 86.19 204 LYS A CA 1
ATOM 1600 C C . LYS A 1 204 ? -6.866 -2.707 23.504 1.00 86.19 204 LYS A C 1
ATOM 1602 O O . LYS A 1 204 ? -7.107 -3.046 24.662 1.00 86.19 204 LYS A O 1
ATOM 1607 N N . ILE A 1 205 ? -7.433 -1.637 22.944 1.00 83.19 205 ILE A N 1
ATOM 1608 C CA . ILE A 1 205 ? -8.371 -0.767 23.667 1.00 83.19 205 ILE A CA 1
ATOM 1609 C C . ILE A 1 205 ? -9.657 -1.533 23.997 1.00 83.19 205 ILE A C 1
ATOM 1611 O O . ILE A 1 205 ? -10.133 -1.477 25.132 1.00 83.19 205 ILE A O 1
ATOM 1615 N N . GLY A 1 206 ? -10.184 -2.305 23.044 1.00 77.75 206 GLY A N 1
ATOM 1616 C CA . GLY A 1 206 ? -11.357 -3.154 23.235 1.00 77.75 206 GLY A CA 1
ATOM 1617 C C . GLY A 1 206 ? -11.158 -4.174 24.354 1.00 77.75 206 GLY A C 1
ATOM 1618 O O . GLY A 1 206 ? -12.025 -4.314 25.215 1.00 77.75 206 GLY A O 1
ATOM 1619 N N . PHE A 1 207 ? -9.992 -4.821 24.419 1.00 80.44 207 PHE A N 1
ATOM 1620 C CA . PHE A 1 207 ? -9.652 -5.748 25.499 1.00 80.44 207 PHE A CA 1
ATOM 1621 C C . PHE A 1 207 ? -9.628 -5.068 26.876 1.00 80.44 207 PHE A C 1
ATOM 1623 O O . PHE A 1 207 ? -10.214 -5.582 27.832 1.00 80.44 207 PHE A O 1
ATOM 1630 N N . VAL A 1 208 ? -9.015 -3.883 26.980 1.00 83.25 208 VAL A N 1
ATOM 1631 C CA . VAL A 1 208 ? -8.998 -3.092 28.225 1.00 83.25 208 VAL A CA 1
ATOM 1632 C C . VAL A 1 208 ? -10.415 -2.699 28.645 1.00 83.25 208 VAL A C 1
ATOM 1634 O O . VAL A 1 208 ? -10.759 -2.793 29.823 1.00 83.25 208 VAL A O 1
ATOM 1637 N N . PHE A 1 209 ? -11.262 -2.311 27.692 1.00 79.81 209 PHE A N 1
ATOM 1638 C CA . PHE A 1 209 ? -12.646 -1.923 27.958 1.00 79.81 209 PHE A CA 1
ATOM 1639 C C . PHE A 1 209 ? -13.501 -3.111 28.425 1.00 79.81 209 PHE A C 1
ATOM 1641 O O . PHE A 1 209 ? -14.256 -2.996 29.392 1.00 79.81 209 PHE A O 1
ATOM 1648 N N . VAL A 1 210 ? -13.337 -4.278 27.791 1.00 78.69 210 VAL A N 1
ATOM 1649 C CA . VAL A 1 210 ? -13.981 -5.534 28.201 1.00 78.69 210 VAL A CA 1
ATOM 1650 C C . VAL A 1 210 ? -13.550 -5.907 29.618 1.00 78.69 210 VAL A C 1
ATOM 1652 O O . VAL A 1 210 ? -14.409 -6.124 30.469 1.00 78.69 210 VAL A O 1
ATOM 1655 N N . LEU A 1 211 ? -12.253 -5.901 29.934 1.00 79.81 211 LEU A N 1
ATOM 1656 C CA . LEU A 1 211 ? -11.800 -6.152 31.306 1.00 79.81 211 LEU A CA 1
ATOM 1657 C C . LEU A 1 211 ? -12.374 -5.132 32.301 1.00 79.81 211 LEU A C 1
ATOM 1659 O O . LEU A 1 211 ? -12.861 -5.521 33.363 1.00 79.81 211 LEU A O 1
ATOM 1663 N N . GLY A 1 212 ? -12.382 -3.848 31.941 1.00 78.44 212 GLY A N 1
ATOM 1664 C CA . GLY A 1 212 ? -12.894 -2.764 32.779 1.00 78.44 212 GLY A CA 1
ATOM 1665 C C . GLY A 1 212 ? -14.388 -2.866 33.098 1.00 78.44 212 GLY A C 1
ATOM 1666 O O . GLY A 1 212 ? -14.803 -2.440 34.171 1.00 78.44 212 GLY A O 1
ATOM 1667 N N . ILE A 1 213 ? -15.197 -3.458 32.214 1.00 78.94 213 ILE A N 1
ATOM 1668 C CA . ILE A 1 213 ? -16.636 -3.665 32.448 1.00 78.94 213 ILE A CA 1
ATOM 1669 C C . ILE A 1 213 ? -16.908 -5.014 33.114 1.00 78.94 213 ILE A C 1
ATOM 1671 O O . ILE A 1 213 ? -17.669 -5.089 34.081 1.00 78.94 213 ILE A O 1
ATOM 1675 N N . PHE A 1 214 ? -16.308 -6.091 32.606 1.00 73.06 214 PHE A N 1
ATOM 1676 C CA . PHE A 1 214 ? -16.644 -7.443 33.040 1.00 73.06 214 PHE A CA 1
ATOM 1677 C C . PHE A 1 214 ? -16.061 -7.786 34.409 1.00 73.06 214 PHE A C 1
ATOM 1679 O O . PHE A 1 214 ? -16.738 -8.472 35.170 1.00 73.06 214 PHE A O 1
ATOM 1686 N N . VAL A 1 215 ? -14.870 -7.292 34.771 1.00 78.25 215 VAL A N 1
ATOM 1687 C CA . VAL A 1 215 ? -14.263 -7.593 36.081 1.00 78.25 215 VAL A CA 1
ATOM 1688 C C . VAL A 1 215 ? -15.092 -7.017 37.240 1.00 78.25 215 VAL A C 1
ATOM 1690 O O . VAL A 1 215 ? -15.458 -7.787 38.134 1.00 78.25 215 VAL A O 1
ATOM 1693 N N . PRO A 1 216 ? -15.482 -5.725 37.246 1.00 77.94 216 PRO A N 1
ATOM 1694 C CA . PRO A 1 216 ? -16.339 -5.187 38.302 1.00 77.94 216 PRO A CA 1
ATOM 1695 C C . PRO A 1 216 ? -17.730 -5.823 38.318 1.00 77.94 216 PRO A C 1
ATOM 1697 O O . PRO A 1 216 ? -18.282 -6.043 39.393 1.00 77.94 216 PRO A O 1
ATOM 1700 N N . LEU A 1 217 ? -18.291 -6.151 37.147 1.00 73.44 217 LEU A N 1
ATOM 1701 C CA . LEU A 1 217 ? -19.598 -6.803 37.051 1.00 73.44 217 LEU A CA 1
ATOM 1702 C C . LEU A 1 217 ? -19.567 -8.219 37.645 1.00 73.44 217 LEU A C 1
ATOM 1704 O O . LEU A 1 217 ? -20.461 -8.575 38.413 1.00 73.44 217 LEU A O 1
ATOM 1708 N N . PHE A 1 218 ? -18.526 -9.007 37.350 1.00 77.00 218 PHE A N 1
ATOM 1709 C CA . PHE A 1 218 ? -18.348 -10.341 37.925 1.00 77.00 218 PHE A CA 1
ATOM 1710 C C . PHE A 1 218 ? -18.149 -10.274 39.439 1.00 77.00 218 PHE A C 1
ATOM 1712 O O . PHE A 1 218 ? -18.841 -10.989 40.163 1.00 77.00 218 PHE A O 1
ATOM 1719 N N . LEU A 1 219 ? -17.289 -9.373 39.928 1.00 76.44 219 LEU A N 1
ATOM 1720 C CA . LEU A 1 219 ? -17.070 -9.176 41.365 1.00 76.44 219 LEU A CA 1
ATOM 1721 C C . LEU A 1 219 ? -18.349 -8.743 42.093 1.00 76.44 219 LEU A C 1
ATOM 1723 O O . LEU A 1 219 ? -18.685 -9.308 43.133 1.00 76.44 219 LEU A O 1
ATOM 1727 N N . ALA A 1 220 ? -19.098 -7.791 41.531 1.00 78.75 220 ALA A N 1
ATOM 1728 C CA . ALA A 1 220 ? -20.362 -7.342 42.107 1.00 78.75 220 ALA A CA 1
ATOM 1729 C C . ALA A 1 220 ? -21.417 -8.459 42.107 1.00 78.75 220 ALA A C 1
ATOM 1731 O O . ALA A 1 220 ? -22.124 -8.637 43.096 1.00 78.75 220 ALA A O 1
ATOM 1732 N N . SER A 1 221 ? -21.509 -9.243 41.027 1.00 75.44 221 SER A N 1
ATOM 1733 C CA . SER A 1 221 ? -22.437 -10.378 40.953 1.00 75.44 221 SER A CA 1
ATOM 1734 C C . SER A 1 221 ? -22.078 -11.507 41.928 1.00 75.44 221 SER A C 1
ATOM 1736 O O . SER A 1 221 ? -22.984 -12.121 42.488 1.00 75.44 221 SER A O 1
ATOM 1738 N N . GLY A 1 222 ? -20.782 -11.735 42.176 1.00 73.62 222 GLY A N 1
ATOM 1739 C CA . GLY A 1 222 ? -20.283 -12.671 43.185 1.00 73.62 222 GLY A CA 1
ATOM 1740 C C . GLY A 1 222 ? -20.695 -12.251 44.593 1.00 73.62 222 GLY A C 1
ATOM 1741 O O . GLY A 1 222 ? -21.370 -13.012 45.272 1.00 73.62 222 GLY A O 1
ATOM 1742 N N . LEU A 1 223 ? -20.422 -10.996 44.969 1.00 73.50 223 LEU A N 1
ATOM 1743 C CA . LEU A 1 223 ? -20.837 -10.427 46.259 1.00 73.50 223 LEU A CA 1
ATOM 1744 C C . LEU A 1 223 ? -22.351 -10.512 46.486 1.00 73.50 223 LEU A C 1
ATOM 1746 O O . LEU A 1 223 ? -22.802 -10.894 47.559 1.00 73.50 223 LEU A O 1
ATOM 1750 N N . ILE A 1 224 ? -23.151 -10.174 45.470 1.00 72.94 224 ILE A N 1
ATOM 1751 C CA . ILE A 1 224 ? -24.615 -10.250 45.568 1.00 72.94 224 ILE A CA 1
ATOM 1752 C C . ILE A 1 224 ? -25.076 -11.702 45.739 1.00 72.94 224 ILE A C 1
ATOM 1754 O O . ILE A 1 224 ? -26.006 -11.966 46.498 1.00 72.94 224 ILE A O 1
ATOM 1758 N N . ARG A 1 225 ? -24.453 -12.646 45.028 1.00 69.25 225 ARG A N 1
ATOM 1759 C CA . ARG A 1 225 ? -24.789 -14.067 45.124 1.00 69.25 225 ARG A CA 1
ATOM 1760 C C . ARG A 1 225 ? -24.424 -14.639 46.492 1.00 69.25 225 ARG A C 1
ATOM 1762 O O . ARG A 1 225 ? -25.240 -15.383 47.030 1.00 69.25 225 ARG A O 1
ATOM 1769 N N . ASP A 1 226 ? -23.269 -14.273 47.037 1.00 74.25 226 ASP A N 1
ATOM 1770 C CA . ASP A 1 226 ? -22.826 -14.714 48.360 1.00 74.25 226 ASP A CA 1
ATOM 1771 C C . ASP A 1 226 ? -23.799 -14.223 49.445 1.00 74.25 226 ASP A C 1
ATOM 1773 O O . ASP A 1 226 ? -24.266 -15.014 50.264 1.00 74.25 226 ASP A O 1
ATOM 1777 N N . GLU A 1 227 ? -24.247 -12.966 49.352 1.00 71.50 227 GLU A N 1
ATOM 1778 C CA . GLU A 1 227 ? -25.239 -12.382 50.267 1.00 71.50 227 GLU A CA 1
ATOM 1779 C C . GLU A 1 227 ? -26.626 -13.055 50.170 1.00 71.50 227 GLU A C 1
ATOM 1781 O O . GLU A 1 227 ? -27.392 -13.109 51.139 1.00 71.50 227 GLU A O 1
ATOM 1786 N N . ILE A 1 228 ? -26.974 -13.578 48.987 1.00 70.06 228 ILE A N 1
ATOM 1787 C CA . ILE A 1 228 ? -28.202 -14.354 48.763 1.00 70.06 228 ILE A CA 1
ATOM 1788 C C . ILE A 1 228 ? -28.058 -15.777 49.323 1.00 70.06 228 ILE A C 1
ATOM 1790 O O . ILE A 1 228 ? -29.020 -16.286 49.900 1.00 70.06 228 ILE A O 1
ATOM 1794 N N . SER A 1 229 ? -26.894 -16.422 49.174 1.00 71.38 229 SER A N 1
ATOM 1795 C CA . SER A 1 229 ? -26.662 -17.775 49.699 1.00 71.38 229 SER A CA 1
ATOM 1796 C C . SER A 1 229 ? -26.510 -17.826 51.218 1.00 71.38 229 SER A C 1
ATOM 1798 O O . SER A 1 229 ? -26.984 -18.787 51.821 1.00 71.38 229 SER A O 1
ATOM 1800 N N . ASP A 1 230 ? -25.933 -16.792 51.837 1.00 75.38 230 ASP A N 1
ATOM 1801 C CA . ASP A 1 230 ? -25.746 -16.710 53.295 1.00 75.38 230 ASP A CA 1
ATOM 1802 C C . ASP A 1 230 ? -27.006 -16.235 54.046 1.00 75.38 230 ASP A C 1
ATOM 1804 O O . ASP A 1 230 ? -27.057 -16.252 55.277 1.00 75.38 230 ASP A O 1
ATOM 1808 N N . GLY A 1 231 ? -28.068 -15.838 53.330 1.00 63.66 231 GLY A N 1
ATOM 1809 C CA . GLY A 1 231 ? -29.358 -15.465 53.925 1.00 63.66 231 GLY A CA 1
ATOM 1810 C C . GLY A 1 231 ? -29.345 -14.145 54.712 1.00 63.66 231 GLY A C 1
ATOM 1811 O O . GLY A 1 231 ? -30.327 -13.801 55.376 1.00 63.66 231 GLY A O 1
ATOM 1812 N N . THR A 1 232 ? -28.267 -13.367 54.633 1.00 63.94 232 THR A N 1
ATOM 1813 C CA . THR A 1 232 ? -28.090 -12.085 55.336 1.00 63.94 232 THR A CA 1
ATOM 1814 C C . THR A 1 232 ? -28.860 -10.929 54.693 1.00 63.94 232 THR A C 1
ATOM 1816 O O . THR A 1 232 ? -29.121 -9.920 55.355 1.00 63.94 232 THR A O 1
ATOM 1819 N N . LEU A 1 233 ? -29.354 -11.100 53.459 1.00 61.50 233 LEU A N 1
ATOM 1820 C CA . LEU A 1 233 ? -30.210 -10.136 52.751 1.00 61.50 233 LEU A CA 1
ATOM 1821 C C . LEU A 1 233 ? -31.409 -9.649 53.597 1.00 61.50 233 LEU A C 1
ATOM 1823 O O . LEU A 1 233 ? -31.821 -8.487 53.519 1.00 61.50 233 LEU A O 1
ATOM 1827 N N . HIS A 1 234 ? -31.962 -10.519 54.449 1.00 58.38 234 HIS A N 1
ATOM 1828 C CA . HIS A 1 234 ? -33.091 -10.195 55.324 1.00 58.38 234 HIS A CA 1
ATOM 1829 C C . HIS A 1 234 ? -32.768 -9.110 56.367 1.00 58.38 234 HIS A C 1
ATOM 1831 O O . HIS A 1 234 ? -33.668 -8.361 56.749 1.00 58.38 234 HIS A O 1
ATOM 1837 N N . TYR A 1 235 ? -31.507 -8.964 56.791 1.00 61.06 235 TYR A N 1
ATOM 1838 C CA . TYR A 1 235 ? -31.090 -7.933 57.750 1.00 61.06 235 TYR A CA 1
ATOM 1839 C C . TYR A 1 235 ? -31.046 -6.529 57.133 1.00 61.06 235 TYR A C 1
ATOM 1841 O O . TYR A 1 235 ? -31.339 -5.549 57.819 1.00 61.06 235 TYR A O 1
ATOM 1849 N N . LEU A 1 236 ? -30.746 -6.423 55.836 1.00 60.97 236 LEU A N 1
ATOM 1850 C CA . LEU A 1 236 ? -30.724 -5.150 55.109 1.00 60.97 236 LEU A CA 1
ATOM 1851 C C . LEU A 1 236 ? -32.136 -4.662 54.750 1.00 60.97 236 LEU A C 1
ATOM 1853 O O . LEU A 1 236 ? -32.405 -3.464 54.791 1.00 60.97 236 LEU A O 1
ATOM 1857 N N . VAL A 1 237 ? -33.063 -5.581 54.462 1.00 61.62 237 VAL A N 1
ATOM 1858 C CA . VAL A 1 237 ? -34.473 -5.262 54.159 1.00 61.62 237 VAL A CA 1
ATOM 1859 C C . VAL A 1 237 ? -35.282 -4.935 55.423 1.00 61.62 237 VAL A C 1
ATOM 1861 O O . VAL A 1 237 ? -36.267 -4.198 55.360 1.00 61.62 237 VAL A O 1
ATOM 1864 N N . ALA A 1 238 ? -34.882 -5.458 56.585 1.00 55.28 238 ALA A N 1
ATOM 1865 C CA . ALA A 1 238 ? -35.638 -5.323 57.829 1.00 55.28 238 ALA A CA 1
ATOM 1866 C C . ALA A 1 238 ? -35.402 -4.012 58.597 1.00 55.28 238 ALA A C 1
ATOM 1868 O O . ALA A 1 238 ? -36.107 -3.774 59.579 1.00 55.28 238 ALA A O 1
ATOM 1869 N N . LYS A 1 239 ? -34.453 -3.154 58.195 1.00 49.78 239 LYS A N 1
ATOM 1870 C CA . LYS A 1 239 ? -34.198 -1.883 58.887 1.00 49.78 239 LYS A CA 1
ATOM 1871 C C . LYS A 1 239 ? -35.080 -0.768 58.304 1.00 49.78 239 LYS A C 1
ATOM 1873 O O . LYS A 1 239 ? -34.758 -0.253 57.233 1.00 49.78 239 LYS A O 1
ATOM 1878 N N . PRO A 1 240 ? -36.175 -0.350 58.971 1.00 51.06 240 PRO A N 1
ATOM 1879 C CA . PRO A 1 240 ? -36.843 0.886 58.596 1.00 51.06 240 PRO A CA 1
ATOM 1880 C C . PRO A 1 240 ? -35.857 2.038 58.809 1.00 51.06 240 PRO A C 1
ATOM 1882 O O . PRO A 1 240 ? -35.263 2.174 59.878 1.00 51.06 240 PRO A O 1
ATOM 1885 N N . ILE A 1 241 ? -35.656 2.833 57.764 1.00 53.81 241 ILE A N 1
ATOM 1886 C CA . ILE A 1 241 ? -34.908 4.086 57.829 1.00 53.81 241 ILE A CA 1
ATOM 1887 C C . ILE A 1 241 ? -35.715 5.006 58.754 1.00 53.81 241 ILE A C 1
ATOM 1889 O O . ILE A 1 241 ? -36.848 5.360 58.421 1.00 53.81 241 ILE A O 1
ATOM 1893 N N . SER A 1 242 ? -35.182 5.282 59.944 1.00 45.25 242 SER A N 1
ATOM 1894 C CA . SER A 1 242 ? -35.660 6.351 60.826 1.00 45.25 242 SER A CA 1
ATOM 1895 C C . SER A 1 242 ? -35.106 7.685 60.364 1.00 45.25 242 SER A C 1
ATOM 1897 O O . SER A 1 242 ? -33.877 7.702 60.111 1.00 45.25 242 SER A O 1
#

Radius of gyration: 37.75 Å; chains: 1; bounding box: 105×28×104 Å

Foldseek 3Di:
DDDDDPDCVVVVVVVVVVVVVVVVVVVVVVVVVVVVVVVVVVVVVVVVVVVVVVLVVQLPDADDQDQDLQQLDQQCPLQAGNLQCLLVLFDSNDSVTDQCPDVVRDDHDHSVCQRAVDADDPPDPDLFDFDFDPPSCSLVDDPDSDDDPAQQPVVVPPHGQTWHWDDPPPDTDIDGRRPTNRGHRVSNVSSVVSVVCVCVVCVVVVVVVCCVPVVVVVVVVVVVVVCVVVVVVCVVVPDDDD